Protein AF-A6KP17-F1 (afdb_monomer_lite)

pLDDT: mean 87.82, std 12.24, range [45.03, 98.56]

Organism: Rattus norvegicus (NCBI:txid10116)

Structure (mmCIF, N/CA/C/O backbone):
data_AF-A6KP17-F1
#
_entry.id   AF-A6KP17-F1
#
loop_
_atom_site.group_PDB
_atom_site.id
_atom_site.type_symbol
_atom_site.label_atom_id
_atom_site.label_alt_id
_atom_site.label_comp_id
_atom_site.label_asym_id
_atom_site.label_entity_id
_atom_site.label_seq_id
_atom_site.pdbx_PDB_ins_code
_atom_site.Cartn_x
_atom_site.Cartn_y
_atom_site.Cartn_z
_atom_site.occupancy
_atom_site.B_iso_or_equiv
_atom_site.auth_seq_id
_atom_site.auth_comp_id
_atom_site.auth_asym_id
_atom_site.auth_atom_id
_atom_site.pdbx_PDB_model_num
ATOM 1 N N . MET A 1 1 ? 89.387 67.742 -100.209 1.00 50.81 1 MET A N 1
ATOM 2 C CA . MET A 1 1 ? 90.438 67.667 -99.181 1.00 50.81 1 MET A CA 1
ATOM 3 C C . MET A 1 1 ? 89.958 68.482 -97.995 1.00 50.81 1 MET A C 1
ATOM 5 O O . MET A 1 1 ? 90.237 69.662 -97.954 1.00 50.81 1 MET A O 1
ATOM 9 N N . GLU A 1 2 ? 89.184 67.858 -97.109 1.00 45.03 2 GLU A N 1
ATOM 10 C CA . GLU A 1 2 ? 89.100 68.161 -95.675 1.00 45.03 2 GLU A CA 1
ATOM 11 C C . GLU A 1 2 ? 88.799 66.812 -95.013 1.00 45.03 2 GLU A C 1
ATOM 13 O O . GLU A 1 2 ? 87.889 66.093 -95.428 1.00 45.03 2 GLU A O 1
ATOM 18 N N . CYS A 1 3 ? 89.681 66.399 -94.108 1.00 49.09 3 CYS A N 1
ATOM 19 C CA . CYS A 1 3 ? 89.634 65.111 -93.435 1.00 49.09 3 CYS A CA 1
ATOM 20 C C . CYS A 1 3 ? 88.614 65.185 -92.298 1.00 49.09 3 CYS A C 1
ATOM 22 O O . CYS A 1 3 ? 88.808 65.941 -91.351 1.00 49.09 3 CYS A O 1
ATOM 24 N N . GLN A 1 4 ? 87.555 64.384 -92.372 1.00 54.06 4 GLN A N 1
ATOM 25 C CA . GLN A 1 4 ? 86.643 64.175 -91.254 1.00 54.06 4 GLN A CA 1
ATOM 26 C C . GLN A 1 4 ? 87.219 63.075 -90.352 1.00 54.06 4 GLN A C 1
ATOM 28 O O . GLN A 1 4 ? 87.152 61.893 -90.679 1.00 54.06 4 GLN A O 1
ATOM 33 N N . THR A 1 5 ? 87.824 63.466 -89.232 1.00 57.66 5 THR A N 1
ATOM 34 C CA . THR A 1 5 ? 88.143 62.560 -88.120 1.00 57.66 5 THR A CA 1
ATOM 35 C C . THR A 1 5 ? 86.955 62.526 -87.169 1.00 57.66 5 THR A C 1
ATOM 37 O O . THR A 1 5 ? 86.696 63.510 -86.478 1.00 57.66 5 THR A O 1
ATOM 40 N N . ASP A 1 6 ? 86.223 61.414 -87.168 1.00 63.28 6 ASP A N 1
ATOM 41 C CA . ASP A 1 6 ? 85.121 61.168 -86.237 1.00 63.28 6 ASP A CA 1
ATOM 42 C C . ASP A 1 6 ? 85.669 60.884 -84.825 1.00 63.28 6 ASP A C 1
ATOM 44 O O . ASP A 1 6 ? 86.734 60.276 -84.670 1.00 63.28 6 ASP A O 1
ATOM 48 N N . ALA A 1 7 ? 84.978 61.366 -83.793 1.00 65.25 7 ALA A N 1
ATOM 49 C CA . ALA A 1 7 ? 85.421 61.234 -82.408 1.00 65.25 7 ALA A CA 1
ATOM 50 C C . ALA A 1 7 ? 85.307 59.768 -81.955 1.00 65.25 7 ALA A C 1
ATOM 52 O O . ALA A 1 7 ? 84.230 59.179 -82.013 1.00 65.25 7 ALA A O 1
ATOM 53 N N . PHE A 1 8 ? 86.408 59.174 -81.483 1.00 62.00 8 PHE A N 1
ATOM 54 C CA . PHE A 1 8 ? 86.399 57.819 -80.922 1.00 62.00 8 PHE A CA 1
ATOM 55 C C . PHE A 1 8 ? 85.561 57.789 -79.634 1.00 62.00 8 PHE A C 1
ATOM 57 O O . PHE A 1 8 ? 86.037 58.156 -78.562 1.00 62.00 8 PHE A O 1
ATOM 64 N N . LEU A 1 9 ? 84.303 57.362 -79.743 1.00 72.44 9 LEU A N 1
ATOM 65 C CA . LEU A 1 9 ? 83.467 56.992 -78.604 1.00 72.44 9 LEU A CA 1
ATOM 66 C C . LEU A 1 9 ? 83.783 55.544 -78.215 1.00 72.44 9 LEU A C 1
ATOM 68 O O . LEU A 1 9 ? 83.743 54.651 -79.066 1.00 72.44 9 LEU A O 1
ATOM 72 N N . ASP A 1 10 ? 84.087 55.308 -76.937 1.00 70.12 10 ASP A N 1
ATOM 73 C CA . ASP A 1 10 ? 84.326 53.958 -76.425 1.00 70.12 10 ASP A CA 1
ATOM 74 C C . ASP A 1 10 ? 83.101 53.069 -76.659 1.00 70.12 10 ASP A C 1
ATOM 76 O O . ASP A 1 10 ? 81.959 53.417 -76.338 1.00 70.12 10 ASP A O 1
ATOM 80 N N . ARG A 1 11 ? 83.350 51.894 -77.243 1.00 70.38 11 ARG A N 1
ATOM 81 C CA . ARG A 1 11 ? 82.308 50.915 -77.546 1.00 70.38 11 ARG A CA 1
ATOM 82 C C . ARG A 1 11 ? 81.663 50.452 -76.231 1.00 70.38 11 ARG A C 1
ATOM 84 O O . ARG A 1 11 ? 82.396 50.051 -75.325 1.00 70.38 11 ARG A O 1
ATOM 91 N N . PRO A 1 12 ? 80.321 50.428 -76.122 1.00 74.56 12 PRO A N 1
ATOM 92 C CA . PRO A 1 12 ? 79.666 49.878 -74.942 1.00 74.56 12 PRO A CA 1
ATOM 93 C C . PRO A 1 12 ? 80.107 48.420 -74.721 1.00 74.56 12 PRO A C 1
ATOM 95 O O . PRO A 1 12 ? 80.380 47.709 -75.699 1.00 74.56 12 PRO A O 1
ATOM 98 N N . PRO A 1 13 ? 80.192 47.959 -73.458 1.00 78.12 13 PRO A N 1
ATOM 99 C CA . PRO A 1 13 ? 80.617 46.601 -73.149 1.00 78.12 13 PRO A CA 1
ATOM 100 C C . PRO A 1 13 ? 79.747 45.599 -73.907 1.00 78.12 13 PRO A C 1
ATOM 102 O O . PRO A 1 13 ? 78.528 45.750 -74.009 1.00 78.12 13 PRO A O 1
ATOM 105 N N . THR A 1 14 ? 80.394 44.592 -74.491 1.00 76.12 14 THR A N 1
ATOM 106 C CA . THR A 1 14 ? 79.701 43.583 -75.295 1.00 76.12 14 THR A CA 1
ATOM 107 C C . THR A 1 14 ? 78.720 42.826 -74.397 1.00 76.12 14 THR A C 1
ATOM 109 O O . THR A 1 14 ? 79.112 42.420 -73.301 1.00 76.12 14 THR A O 1
ATOM 112 N N . PRO A 1 15 ? 77.450 42.651 -74.811 1.00 77.25 15 PRO A N 1
ATOM 113 C CA . PRO A 1 15 ? 76.462 41.970 -73.986 1.00 77.25 15 PRO A CA 1
ATOM 114 C C . PRO A 1 15 ? 76.916 40.538 -73.691 1.00 77.25 15 PRO A C 1
ATOM 116 O O . PRO A 1 15 ? 77.443 39.850 -74.568 1.00 77.25 15 PRO A O 1
ATOM 119 N N . LEU A 1 16 ? 76.717 40.102 -72.445 1.00 77.25 16 LEU A N 1
ATOM 120 C CA . LEU A 1 16 ? 77.052 38.751 -72.000 1.00 77.25 16 LEU A CA 1
ATOM 121 C C . LEU A 1 16 ? 76.270 37.726 -72.832 1.00 77.25 16 LEU A C 1
ATOM 123 O O . LEU A 1 16 ? 75.047 37.806 -72.944 1.00 77.25 16 LEU A O 1
ATOM 127 N N . PHE A 1 17 ? 76.977 36.760 -73.420 1.00 80.50 17 PHE A N 1
ATOM 128 C CA . PHE A 1 17 ? 76.351 35.679 -74.176 1.00 80.50 17 PHE A CA 1
ATOM 129 C C . PHE A 1 17 ? 75.619 34.724 -73.225 1.00 80.50 17 PHE A C 1
ATOM 131 O O . PHE A 1 17 ? 76.245 34.088 -72.378 1.00 80.50 17 PHE A O 1
ATOM 138 N N . ILE A 1 18 ? 74.299 34.612 -73.387 1.00 78.12 18 ILE A N 1
ATOM 139 C CA . ILE A 1 18 ? 73.451 33.666 -72.654 1.00 78.12 18 ILE A CA 1
ATOM 140 C C . ILE A 1 18 ? 73.053 32.542 -73.625 1.00 78.12 18 ILE A C 1
ATOM 142 O O . ILE A 1 18 ? 72.371 32.824 -74.614 1.00 78.12 18 ILE A O 1
ATOM 146 N N . PRO A 1 19 ? 73.462 31.281 -73.386 1.00 81.75 19 PRO A N 1
ATOM 147 C CA . PRO A 1 19 ? 73.082 30.155 -74.233 1.00 81.75 19 PRO A CA 1
ATOM 148 C C . PRO A 1 19 ? 71.560 29.975 -74.304 1.00 81.75 19 PRO A C 1
ATOM 150 O O . PRO A 1 19 ? 70.868 30.057 -73.288 1.00 81.75 19 PRO A O 1
ATOM 153 N N . ALA A 1 20 ? 71.036 29.673 -75.494 1.00 75.69 20 ALA A N 1
ATOM 154 C CA . ALA A 1 20 ? 69.627 29.332 -75.654 1.00 75.69 20 ALA A CA 1
ATOM 155 C C . ALA A 1 20 ? 69.324 27.991 -74.967 1.00 75.69 20 ALA A C 1
ATOM 157 O O . ALA A 1 20 ? 70.010 26.990 -75.197 1.00 75.69 20 ALA A O 1
ATOM 158 N N . LYS A 1 21 ? 68.281 27.967 -74.131 1.00 77.25 21 LYS A N 1
ATOM 159 C CA . LYS A 1 21 ? 67.818 26.747 -73.464 1.00 77.25 21 LYS A CA 1
ATOM 160 C C . LYS A 1 21 ? 67.499 25.675 -74.513 1.00 77.25 21 LYS A C 1
ATOM 162 O O . LYS A 1 21 ? 66.688 25.902 -75.406 1.00 77.25 21 LYS A O 1
ATOM 167 N N . THR A 1 22 ? 68.133 24.511 -74.399 1.00 72.62 22 THR A N 1
ATOM 168 C CA . THR A 1 22 ? 67.908 23.354 -75.278 1.00 72.62 22 THR A CA 1
ATOM 169 C C . THR A 1 22 ? 67.213 22.242 -74.489 1.00 72.62 22 THR A C 1
ATOM 171 O O . THR A 1 22 ? 67.772 21.695 -73.545 1.00 72.62 22 THR A O 1
ATOM 174 N N . GLY A 1 23 ? 65.961 21.951 -74.855 1.00 82.44 23 GLY A N 1
ATOM 175 C CA . GLY A 1 23 ? 65.065 20.989 -74.199 1.00 82.44 23 GLY A CA 1
ATOM 176 C C . GLY A 1 23 ? 63.597 21.393 -74.392 1.00 82.44 23 GLY A C 1
ATOM 177 O O . GLY A 1 23 ? 63.315 22.573 -74.592 1.00 82.44 23 GLY A O 1
ATOM 178 N N . LYS A 1 24 ? 62.660 20.436 -74.377 1.00 80.25 24 LYS A N 1
ATOM 179 C CA . LYS A 1 24 ? 61.216 20.733 -74.356 1.00 80.25 24 LYS A CA 1
ATOM 180 C C . LYS A 1 24 ? 60.730 20.713 -72.913 1.00 80.25 24 LYS A C 1
ATOM 182 O O . LYS A 1 24 ? 60.830 19.680 -72.260 1.00 80.25 24 LYS A O 1
ATOM 187 N N . ASP A 1 25 ? 60.194 21.833 -72.449 1.00 82.31 25 ASP A N 1
ATOM 188 C CA . ASP A 1 25 ? 59.530 21.894 -71.150 1.00 82.31 25 ASP A CA 1
ATOM 189 C C . ASP A 1 25 ? 58.160 21.219 -71.247 1.00 82.31 25 ASP A C 1
ATOM 191 O O . ASP A 1 25 ? 57.357 21.551 -72.119 1.00 82.31 25 ASP A O 1
ATOM 195 N N . VAL A 1 26 ? 57.902 20.259 -70.360 1.00 84.69 26 VAL A N 1
ATOM 196 C CA . VAL A 1 26 ? 56.606 19.588 -70.221 1.00 84.69 26 VAL A CA 1
ATOM 197 C C . VAL A 1 26 ? 56.190 19.708 -68.764 1.00 84.69 26 VAL A C 1
ATOM 199 O O . VAL A 1 26 ? 56.975 19.396 -67.870 1.00 84.69 26 VAL A O 1
ATOM 202 N N . ALA A 1 27 ? 54.963 20.161 -68.531 1.00 84.88 27 ALA A N 1
ATOM 203 C CA . ALA A 1 27 ? 54.341 20.147 -67.218 1.00 84.88 27 ALA A CA 1
ATOM 204 C C . ALA A 1 27 ? 53.156 19.183 -67.245 1.00 84.88 27 ALA A C 1
ATOM 206 O O . ALA A 1 27 ? 52.369 19.175 -68.190 1.00 84.88 27 ALA A O 1
ATOM 207 N N . THR A 1 28 ? 53.039 18.381 -66.196 1.00 84.31 28 THR A N 1
ATOM 208 C CA . THR A 1 28 ? 51.873 17.545 -65.920 1.00 84.31 28 THR A CA 1
ATOM 209 C C . THR A 1 28 ? 51.285 18.013 -64.602 1.00 84.31 28 THR A C 1
ATOM 211 O O . THR A 1 28 ? 52.010 18.104 -63.610 1.00 84.31 28 THR A O 1
ATOM 214 N N . GLN A 1 29 ? 49.994 18.313 -64.590 1.00 89.31 29 GLN A N 1
ATOM 215 C CA . GLN A 1 29 ? 49.264 18.695 -63.390 1.00 89.31 29 GLN A CA 1
ATOM 216 C C . GLN A 1 29 ? 48.009 17.840 -63.302 1.00 89.31 29 GLN A C 1
ATOM 218 O O . GLN A 1 29 ? 47.370 17.600 -64.320 1.00 89.31 29 GLN A O 1
ATOM 223 N N . ILE A 1 30 ? 47.691 17.405 -62.088 1.00 90.12 30 ILE A N 1
ATOM 224 C CA . ILE A 1 30 ? 46.425 16.755 -61.775 1.00 90.12 30 ILE A CA 1
ATOM 225 C C . ILE A 1 30 ? 45.478 17.844 -61.282 1.00 90.12 30 ILE A C 1
ATOM 227 O O . ILE A 1 30 ? 45.824 18.596 -60.364 1.00 90.12 30 ILE A O 1
ATOM 231 N N . LEU A 1 31 ? 44.323 17.963 -61.924 1.00 90.44 31 LEU A N 1
ATOM 232 C CA . LEU A 1 31 ? 43.291 18.926 -61.559 1.00 90.44 31 LEU A CA 1
ATOM 233 C C . LEU A 1 31 ? 42.364 18.352 -60.483 1.00 90.44 31 LEU A C 1
ATOM 235 O O . LEU A 1 31 ? 42.284 17.143 -60.257 1.00 90.44 31 LEU A O 1
ATOM 239 N N . GLU A 1 32 ? 41.664 19.244 -59.790 1.00 88.25 32 GLU A N 1
ATOM 240 C CA . GLU A 1 32 ? 40.706 18.862 -58.758 1.00 88.25 32 GLU A CA 1
ATOM 241 C C . GLU A 1 32 ? 39.623 17.939 -59.344 1.00 88.25 32 GLU A C 1
ATOM 243 O O . GLU A 1 32 ? 38.994 18.260 -60.352 1.00 88.25 32 GLU A O 1
ATOM 248 N N . GLY A 1 33 ? 39.439 16.767 -58.729 1.00 86.12 33 GLY A N 1
ATOM 249 C CA . GLY A 1 33 ? 38.476 15.752 -59.166 1.00 86.12 33 GLY A CA 1
ATOM 250 C C . GLY A 1 33 ? 39.005 14.702 -60.154 1.00 86.12 33 GLY A C 1
ATOM 251 O O . GLY A 1 33 ? 38.335 13.691 -60.337 1.00 86.12 33 GLY A O 1
ATOM 252 N N . GLU A 1 34 ? 40.203 14.852 -60.736 1.00 87.25 34 GLU A N 1
ATOM 253 C CA . GLU A 1 34 ? 40.736 13.877 -61.713 1.00 87.25 34 GLU A CA 1
ATOM 254 C C . GLU A 1 34 ? 41.096 12.509 -61.107 1.00 87.25 34 GLU A C 1
ATOM 256 O O . GLU A 1 34 ? 41.174 11.519 -61.832 1.00 87.25 34 GLU A O 1
ATOM 261 N N . LEU A 1 35 ? 41.303 12.438 -59.789 1.00 89.12 35 LEU A N 1
ATOM 262 C CA . LEU A 1 35 ? 41.618 11.200 -59.059 1.00 89.12 35 LEU A CA 1
ATOM 263 C C . LEU A 1 35 ? 40.499 10.742 -58.113 1.00 89.12 35 LEU A C 1
ATOM 265 O O . LEU A 1 35 ? 40.724 9.858 -57.290 1.00 89.12 35 LEU A O 1
ATOM 269 N N . PHE A 1 36 ? 39.319 11.361 -58.171 1.00 91.94 36 PHE A N 1
ATOM 270 C CA . PHE A 1 36 ? 38.236 11.025 -57.252 1.00 91.94 36 PHE A CA 1
ATOM 271 C C . PHE A 1 36 ? 37.583 9.688 -57.630 1.00 91.94 36 PHE A C 1
ATOM 273 O O . PHE A 1 36 ? 37.052 9.541 -58.731 1.00 91.94 36 PHE A O 1
ATOM 280 N N . ASP A 1 37 ? 37.579 8.742 -56.690 1.00 93.38 37 ASP A N 1
ATOM 281 C CA . ASP A 1 37 ? 36.850 7.478 -56.793 1.00 93.38 37 ASP A CA 1
ATOM 282 C C . ASP A 1 37 ? 35.673 7.479 -55.811 1.00 93.38 37 ASP A C 1
ATOM 284 O O . ASP A 1 37 ? 35.840 7.349 -54.596 1.00 93.38 37 ASP A O 1
ATOM 288 N N . PHE A 1 38 ? 34.46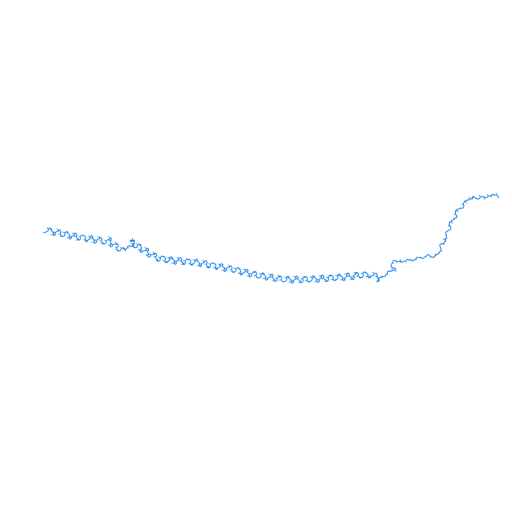2 7.616 -56.349 1.00 93.56 38 PHE A N 1
ATOM 289 C CA . PHE A 1 38 ? 33.245 7.669 -55.546 1.00 93.56 38 PHE A CA 1
ATOM 290 C C . PHE A 1 38 ? 33.042 6.412 -54.692 1.00 93.56 38 PHE A C 1
ATOM 292 O O . PHE A 1 38 ? 32.652 6.523 -53.530 1.00 93.56 38 PHE A O 1
ATOM 299 N N . ASP A 1 39 ? 33.326 5.227 -55.238 1.00 94.62 39 ASP A N 1
ATOM 300 C CA . ASP A 1 39 ? 33.058 3.955 -54.561 1.00 94.62 39 ASP A CA 1
ATOM 301 C C . ASP A 1 39 ? 33.997 3.732 -53.372 1.00 94.62 39 ASP A C 1
ATOM 303 O O . ASP A 1 39 ? 33.671 2.979 -52.448 1.00 94.62 39 ASP A O 1
ATOM 307 N N . LEU A 1 40 ? 35.168 4.372 -53.375 1.00 94.06 40 LEU A N 1
ATOM 308 C CA . LEU A 1 40 ? 36.071 4.387 -52.232 1.00 94.06 40 LEU A CA 1
ATOM 309 C C . LEU A 1 40 ? 35.622 5.421 -51.197 1.00 94.06 40 LEU A C 1
ATOM 311 O O . LEU A 1 40 ? 35.486 5.082 -50.021 1.00 94.06 40 LEU A O 1
ATOM 315 N N . GLU A 1 41 ? 35.340 6.647 -51.636 1.00 92.94 41 GLU A N 1
ATOM 316 C CA . GLU A 1 41 ? 35.127 7.769 -50.717 1.00 92.94 41 GLU A CA 1
ATOM 317 C C . GLU A 1 41 ? 33.742 7.797 -50.068 1.00 92.94 41 GLU A C 1
ATOM 319 O O . GLU A 1 41 ? 33.570 8.369 -48.991 1.00 92.94 41 GLU A O 1
ATOM 324 N N . VAL A 1 42 ? 32.746 7.127 -50.654 1.00 96.25 42 VAL A N 1
ATOM 325 C CA . VAL A 1 42 ? 31.410 7.012 -50.052 1.00 96.25 42 VAL A CA 1
ATOM 326 C C . VAL A 1 42 ? 31.359 5.989 -48.908 1.00 96.25 42 VAL A C 1
ATOM 328 O O . VAL A 1 42 ? 30.491 6.083 -48.036 1.00 96.25 42 VAL A O 1
ATOM 331 N N . LYS A 1 43 ? 32.283 5.018 -48.867 1.00 95.81 43 LYS A N 1
ATOM 332 C CA . LYS A 1 43 ? 32.255 3.912 -47.890 1.00 95.81 43 LYS A CA 1
ATOM 333 C C . LYS A 1 43 ? 32.287 4.387 -46.434 1.00 95.81 43 LYS A C 1
ATOM 335 O O . LYS A 1 43 ? 31.383 3.991 -45.700 1.00 95.81 43 LYS A O 1
ATOM 340 N N . PRO A 1 44 ? 33.207 5.276 -46.004 1.00 96.75 44 PRO A N 1
ATOM 341 C CA . PRO A 1 44 ? 33.237 5.739 -44.616 1.00 96.75 44 PRO A CA 1
ATOM 342 C C . PRO A 1 44 ? 31.966 6.503 -44.229 1.00 96.75 44 PRO A C 1
ATOM 344 O O . PRO A 1 44 ? 31.490 6.401 -43.100 1.00 96.75 44 PRO A O 1
ATOM 347 N N . MET A 1 45 ? 31.378 7.251 -45.173 1.00 96.00 45 MET A N 1
ATOM 348 C CA . MET A 1 45 ? 30.111 7.944 -44.934 1.00 96.00 45 MET A CA 1
ATOM 349 C C . MET A 1 45 ? 28.962 6.958 -44.725 1.00 96.00 45 MET A C 1
ATOM 351 O O . MET A 1 45 ? 28.188 7.116 -43.782 1.00 96.00 45 MET A O 1
ATOM 355 N N . LEU A 1 46 ? 28.854 5.937 -45.579 1.00 96.81 46 LEU A N 1
ATOM 356 C CA . LEU A 1 46 ? 27.812 4.917 -45.462 1.00 96.81 46 LEU A CA 1
ATOM 357 C C . LEU A 1 46 ? 27.973 4.076 -44.199 1.00 96.81 46 LEU A C 1
ATOM 359 O O . LEU A 1 46 ? 26.978 3.818 -43.531 1.00 96.81 46 LEU A O 1
ATOM 363 N N . GLU A 1 47 ? 29.195 3.696 -43.833 1.00 96.56 47 GLU A N 1
ATOM 364 C CA . GLU A 1 47 ? 29.465 2.958 -42.596 1.00 96.56 47 GLU A CA 1
ATOM 365 C C . GLU A 1 47 ? 28.998 3.736 -41.365 1.00 96.56 47 GLU A C 1
ATOM 367 O O . GLU A 1 47 ? 28.308 3.184 -40.509 1.00 96.56 47 GLU A O 1
ATOM 372 N N . VAL A 1 48 ? 29.296 5.038 -41.301 1.00 97.88 48 VAL A N 1
ATOM 373 C CA . VAL A 1 48 ? 28.848 5.887 -40.191 1.00 97.88 48 VAL A CA 1
ATOM 374 C C . VAL A 1 48 ? 27.330 6.065 -40.203 1.00 97.88 48 VAL A C 1
ATOM 376 O O . VAL A 1 48 ? 26.706 5.994 -39.146 1.00 97.88 48 VAL A O 1
ATOM 379 N N . LEU A 1 49 ? 26.719 6.289 -41.369 1.00 97.88 49 LEU A N 1
ATOM 380 C CA . LEU A 1 49 ? 25.268 6.470 -41.477 1.00 97.88 49 LEU A CA 1
ATOM 381 C C . LEU A 1 49 ? 24.510 5.199 -41.084 1.00 97.88 49 LEU A C 1
ATOM 383 O O . LEU A 1 49 ? 23.588 5.258 -40.272 1.00 97.88 49 LEU A O 1
ATOM 387 N N . VAL A 1 50 ? 24.910 4.046 -41.615 1.00 98.06 50 VAL A N 1
ATOM 388 C CA . VAL A 1 50 ? 24.280 2.758 -41.302 1.00 98.06 50 VAL A CA 1
ATOM 389 C C . VAL A 1 50 ? 24.542 2.372 -39.847 1.00 98.06 50 VAL A C 1
ATOM 391 O O . VAL A 1 50 ? 23.616 1.979 -39.145 1.00 98.06 50 VAL A O 1
ATOM 394 N N . GLY A 1 51 ? 25.771 2.555 -39.357 1.00 98.25 51 GLY A N 1
ATOM 395 C CA . GLY A 1 51 ? 26.121 2.275 -37.966 1.00 98.25 51 GLY A CA 1
ATOM 396 C C . GLY A 1 51 ? 25.271 3.082 -36.987 1.00 98.25 51 GLY A C 1
ATOM 397 O O . GLY A 1 51 ? 24.608 2.502 -36.131 1.00 98.25 51 GLY A O 1
ATOM 398 N N . LYS A 1 52 ? 25.209 4.408 -37.165 1.00 97.81 52 LYS A N 1
ATOM 399 C CA . LYS A 1 52 ? 24.425 5.284 -36.283 1.00 97.81 52 LYS A CA 1
ATOM 400 C C . LYS A 1 52 ? 22.927 5.030 -36.365 1.00 97.81 52 LYS A C 1
ATOM 402 O O . LYS A 1 52 ? 22.257 5.098 -35.344 1.00 97.81 52 LYS A O 1
ATOM 407 N N . THR A 1 53 ? 22.395 4.756 -37.555 1.00 98.06 53 THR A N 1
ATOM 408 C CA . THR A 1 53 ? 20.955 4.490 -37.707 1.00 98.06 53 THR A CA 1
ATOM 409 C C . THR A 1 53 ? 20.545 3.192 -37.023 1.00 98.06 53 THR A C 1
ATOM 411 O O . THR A 1 53 ? 19.519 3.171 -36.351 1.00 98.06 53 THR A O 1
ATOM 414 N N . ILE A 1 54 ? 21.354 2.134 -37.128 1.00 98.12 54 ILE A N 1
ATOM 415 C CA . ILE A 1 54 ? 21.093 0.868 -36.431 1.00 98.12 54 ILE A CA 1
ATOM 416 C C . ILE A 1 54 ? 21.262 1.033 -34.919 1.00 98.12 54 ILE A C 1
ATOM 418 O O . ILE A 1 54 ? 20.415 0.563 -34.166 1.00 98.12 54 ILE A O 1
ATOM 422 N N . GLU A 1 55 ? 22.329 1.701 -34.473 1.00 98.00 55 GLU A N 1
ATOM 423 C CA . GLU A 1 55 ? 22.579 1.945 -33.049 1.00 98.00 55 GLU A CA 1
ATOM 424 C C . GLU A 1 55 ? 21.438 2.744 -32.412 1.00 98.00 55 GLU A C 1
ATOM 426 O O . GLU A 1 55 ? 20.898 2.333 -31.387 1.00 98.00 55 GLU A O 1
ATOM 431 N N . GLN A 1 56 ? 21.019 3.838 -33.053 1.00 98.31 56 GLN A N 1
ATOM 432 C CA . GLN A 1 56 ? 19.906 4.652 -32.579 1.00 98.31 56 GLN A CA 1
ATOM 433 C C . GLN A 1 56 ? 18.598 3.851 -32.546 1.00 98.31 56 GLN A C 1
ATOM 435 O O . GLN A 1 56 ? 17.921 3.853 -31.522 1.00 98.31 56 GLN A O 1
ATOM 440 N N . ALA A 1 57 ? 18.269 3.119 -33.616 1.00 98.25 57 ALA A N 1
ATOM 441 C CA . ALA A 1 57 ? 17.052 2.310 -33.661 1.00 98.25 57 ALA A CA 1
ATOM 442 C C . ALA A 1 57 ? 17.034 1.222 -32.575 1.00 98.25 57 ALA A C 1
ATOM 444 O O . ALA A 1 57 ? 15.993 0.962 -31.977 1.00 98.25 57 ALA A O 1
ATOM 445 N N . LEU A 1 58 ? 18.179 0.590 -32.298 1.00 98.25 58 LEU A N 1
ATOM 446 C CA . LEU A 1 58 ? 18.281 -0.417 -31.245 1.00 98.25 58 LEU A CA 1
ATOM 447 C C . LEU A 1 58 ? 18.053 0.197 -29.859 1.00 98.25 58 LEU A C 1
ATOM 449 O O . LEU A 1 58 ? 17.309 -0.373 -29.064 1.00 98.25 58 LEU A O 1
ATOM 453 N N . LEU A 1 59 ? 18.671 1.347 -29.579 1.00 98.31 59 LEU A N 1
ATOM 454 C CA . LEU A 1 59 ? 18.507 2.043 -28.302 1.00 98.31 59 LEU A CA 1
ATOM 455 C C . LEU A 1 59 ? 17.057 2.482 -28.076 1.00 98.31 59 LEU A C 1
ATOM 457 O O . LEU A 1 59 ? 16.528 2.259 -26.991 1.00 98.31 59 LEU A O 1
ATOM 461 N N . GLU A 1 60 ? 16.407 3.036 -29.101 1.00 98.31 60 GLU A N 1
ATOM 462 C CA . GLU A 1 60 ? 15.006 3.466 -29.023 1.00 98.31 60 GLU A CA 1
ATOM 463 C C . GLU A 1 60 ? 14.072 2.286 -28.719 1.00 98.31 60 GLU A C 1
ATOM 465 O O . GLU A 1 60 ? 13.264 2.362 -27.796 1.00 98.31 60 GLU A O 1
ATOM 470 N N . VAL A 1 61 ? 14.226 1.157 -29.421 1.00 98.56 61 VAL A N 1
ATOM 471 C CA . VAL A 1 61 ? 13.396 -0.038 -29.181 1.00 98.56 61 VAL A CA 1
ATOM 472 C C . VAL A 1 61 ? 13.618 -0.607 -27.777 1.00 98.56 61 VAL A C 1
ATOM 474 O O . VAL A 1 61 ? 12.657 -0.995 -27.113 1.00 98.56 61 VAL A O 1
ATOM 477 N N . MET A 1 62 ? 14.868 -0.643 -27.305 1.00 98.00 62 MET A N 1
ATOM 478 C CA . MET A 1 62 ? 15.177 -1.106 -25.951 1.00 98.00 62 MET A CA 1
ATOM 479 C C . MET A 1 62 ? 14.551 -0.205 -24.879 1.00 98.00 62 MET A C 1
ATOM 481 O O . MET A 1 62 ? 13.982 -0.714 -23.914 1.00 98.00 62 MET A O 1
ATOM 485 N N . GLU A 1 63 ? 14.625 1.117 -25.052 1.00 98.19 63 GLU A N 1
ATOM 486 C CA . GLU A 1 63 ? 14.011 2.079 -24.132 1.00 98.19 63 GLU A CA 1
ATOM 487 C C . GLU A 1 63 ? 12.480 1.945 -24.119 1.00 98.19 63 GLU A C 1
ATOM 489 O O . GLU A 1 63 ? 11.863 1.924 -23.051 1.00 98.19 63 GLU A O 1
ATOM 494 N N . GLU A 1 64 ? 11.851 1.804 -25.289 1.00 98.19 64 GLU A N 1
ATOM 495 C CA . GLU A 1 64 ? 10.403 1.608 -25.396 1.00 98.19 64 GLU A CA 1
ATOM 496 C C . GLU A 1 64 ? 9.937 0.331 -24.684 1.00 98.19 64 GLU A C 1
ATOM 498 O O . GLU A 1 64 ? 8.932 0.356 -23.962 1.00 98.19 64 GLU A O 1
ATOM 503 N N . GLU A 1 65 ? 10.670 -0.774 -24.841 1.00 98.19 65 GLU A N 1
ATOM 504 C CA . GLU A 1 65 ? 10.362 -2.041 -24.176 1.00 98.19 65 GLU A CA 1
ATOM 505 C C . GLU A 1 65 ? 10.541 -1.941 -22.653 1.00 98.19 65 GLU A C 1
ATOM 507 O O . GLU A 1 65 ? 9.675 -2.383 -21.890 1.00 98.19 65 GLU A O 1
ATOM 512 N N . GLU A 1 66 ? 11.621 -1.308 -22.187 1.00 98.06 66 GLU A N 1
ATOM 513 C CA . GLU A 1 66 ? 11.848 -1.071 -20.760 1.00 98.06 66 GLU A CA 1
ATOM 514 C C . GLU A 1 66 ? 10.720 -0.224 -20.153 1.00 98.06 66 GLU A C 1
ATOM 516 O O . GLU A 1 66 ? 10.131 -0.600 -19.132 1.00 98.06 66 GLU A O 1
ATOM 521 N N . LEU A 1 67 ? 10.350 0.881 -20.807 1.00 98.25 67 LEU A N 1
ATOM 522 C CA . LEU A 1 67 ? 9.253 1.744 -20.370 1.00 98.25 67 LEU A CA 1
ATOM 523 C C . LEU A 1 67 ? 7.913 1.000 -20.347 1.00 98.25 67 LEU A C 1
ATOM 525 O O . LEU A 1 67 ? 7.121 1.197 -19.419 1.00 98.25 67 LEU A O 1
ATOM 529 N N . ALA A 1 68 ? 7.642 0.142 -21.332 1.00 98.19 68 ALA A N 1
ATOM 530 C CA . ALA A 1 68 ? 6.438 -0.684 -21.359 1.00 98.19 68 ALA A CA 1
ATOM 531 C C . ALA A 1 68 ? 6.400 -1.668 -20.177 1.00 98.19 68 ALA A C 1
ATOM 533 O O . ALA A 1 68 ? 5.381 -1.760 -19.486 1.00 98.19 68 ALA A O 1
ATOM 534 N N . ASN A 1 69 ? 7.520 -2.333 -19.885 1.00 98.19 69 ASN A N 1
ATOM 535 C CA . ASN A 1 69 ? 7.647 -3.269 -18.767 1.00 98.19 69 ASN A CA 1
ATOM 536 C C . ASN A 1 69 ? 7.497 -2.579 -17.403 1.00 98.19 69 ASN A C 1
ATOM 538 O O . ASN A 1 69 ? 6.801 -3.089 -16.516 1.00 98.19 69 ASN A O 1
ATOM 542 N N . LEU A 1 70 ? 8.096 -1.395 -17.233 1.00 98.25 70 LEU A N 1
ATOM 543 C CA . LEU A 1 70 ? 7.949 -0.594 -16.017 1.00 98.25 70 LEU A CA 1
ATOM 544 C C . LEU A 1 70 ? 6.497 -0.158 -15.808 1.00 98.25 70 LEU A C 1
ATOM 546 O O . LEU A 1 70 ? 5.973 -0.304 -14.704 1.00 98.25 70 LEU A O 1
ATOM 550 N N . ARG A 1 71 ? 5.822 0.317 -16.861 1.00 98.12 71 ARG A N 1
ATOM 551 C CA . ARG A 1 71 ? 4.402 0.699 -16.796 1.00 98.12 71 ARG A CA 1
ATOM 552 C C . ARG A 1 71 ? 3.517 -0.490 -16.438 1.00 98.12 71 ARG A C 1
ATOM 554 O O . ARG A 1 71 ? 2.695 -0.374 -15.536 1.00 98.12 71 ARG A O 1
ATOM 561 N N . ALA A 1 72 ? 3.709 -1.638 -17.087 1.00 98.12 72 ALA A N 1
ATOM 562 C CA . ALA A 1 72 ? 2.962 -2.856 -16.775 1.00 98.12 72 ALA A CA 1
ATOM 563 C C . ALA A 1 72 ? 3.140 -3.274 -15.305 1.00 98.12 72 ALA A C 1
ATOM 565 O O . ALA A 1 72 ? 2.163 -3.584 -14.624 1.00 98.12 72 ALA A O 1
ATOM 566 N N . SER A 1 73 ? 4.374 -3.205 -14.797 1.00 97.62 73 SER A N 1
ATOM 567 C CA . SER A 1 73 ? 4.682 -3.511 -13.396 1.00 97.62 73 SER A CA 1
ATOM 568 C C . SER A 1 73 ? 4.025 -2.521 -12.428 1.00 97.62 73 SER A C 1
ATOM 570 O O . SER A 1 73 ? 3.482 -2.934 -11.404 1.00 97.62 73 SER A O 1
ATOM 572 N N . GLN A 1 74 ? 4.034 -1.223 -12.754 1.00 97.88 74 GLN A N 1
ATOM 573 C CA . GLN A 1 74 ? 3.359 -0.190 -11.962 1.00 97.88 74 GLN A CA 1
ATOM 574 C C . GLN A 1 74 ? 1.849 -0.424 -11.906 1.00 97.88 74 GLN A C 1
ATOM 576 O O . GLN A 1 74 ? 1.290 -0.427 -10.813 1.00 97.88 74 GLN A O 1
ATOM 581 N N . TYR A 1 75 ? 1.202 -0.690 -13.044 1.00 97.81 75 TYR A N 1
ATOM 582 C CA . TYR A 1 75 ? -0.237 -0.959 -13.082 1.00 97.81 75 TYR A CA 1
ATOM 583 C C . TYR A 1 75 ? -0.620 -2.189 -12.258 1.00 97.81 75 TYR A C 1
ATOM 585 O O . TYR A 1 75 ? -1.559 -2.119 -11.467 1.00 97.81 75 TYR A O 1
ATOM 593 N N . ALA A 1 76 ? 0.131 -3.288 -12.381 1.00 98.00 76 ALA A N 1
ATOM 594 C CA . ALA A 1 76 ? -0.113 -4.493 -11.591 1.00 98.00 76 ALA A CA 1
ATOM 595 C C . ALA A 1 76 ? 0.029 -4.227 -10.081 1.00 98.00 76 ALA A C 1
ATOM 597 O O . ALA A 1 76 ? -0.787 -4.685 -9.280 1.00 98.00 76 ALA A O 1
ATOM 598 N N . TYR A 1 77 ? 1.043 -3.453 -9.683 1.00 97.88 77 TYR A N 1
ATOM 599 C CA . TYR A 1 77 ? 1.237 -3.069 -8.287 1.00 97.88 77 TYR A CA 1
ATOM 600 C C . TYR A 1 77 ? 0.117 -2.156 -7.770 1.00 97.88 77 TYR A C 1
ATOM 602 O O . TYR A 1 77 ? -0.379 -2.354 -6.662 1.00 97.88 77 TYR A O 1
ATOM 610 N N . GLU A 1 78 ? -0.302 -1.166 -8.559 1.00 98.00 78 GLU A N 1
ATOM 611 C CA . GLU A 1 78 ? -1.403 -0.271 -8.198 1.00 98.00 78 GLU A CA 1
ATOM 612 C C . GLU A 1 78 ? -2.728 -1.020 -8.056 1.00 98.00 78 GLU A C 1
ATOM 614 O O . GLU A 1 78 ? -3.478 -0.748 -7.118 1.00 98.00 78 GLU A O 1
ATOM 619 N N . GLU A 1 79 ? -3.004 -1.986 -8.934 1.00 97.44 79 GLU A N 1
ATOM 620 C CA . GLU A 1 79 ? -4.194 -2.831 -8.850 1.00 97.44 79 GLU A CA 1
ATOM 621 C C . GLU A 1 79 ? -4.222 -3.616 -7.533 1.00 97.44 79 GLU A C 1
ATOM 623 O O . GLU A 1 79 ? -5.193 -3.514 -6.778 1.00 97.44 79 GLU A O 1
ATOM 628 N N . ILE A 1 80 ? -3.128 -4.314 -7.205 1.00 97.62 80 ILE A N 1
ATOM 629 C CA . ILE A 1 80 ? -2.995 -5.055 -5.942 1.00 97.62 80 ILE A CA 1
ATOM 630 C C . ILE A 1 80 ? -3.161 -4.111 -4.750 1.00 97.62 80 ILE A C 1
ATOM 632 O O . ILE A 1 80 ? -3.971 -4.369 -3.861 1.00 97.62 80 ILE A O 1
ATOM 636 N N . ARG A 1 81 ? -2.460 -2.973 -4.756 1.00 98.00 81 ARG A N 1
ATOM 637 C CA . ARG A 1 81 ? -2.512 -1.990 -3.670 1.00 98.00 81 ARG A CA 1
ATOM 638 C C . ARG A 1 81 ? -3.920 -1.436 -3.455 1.00 98.00 81 ARG A C 1
ATOM 640 O O . ARG A 1 81 ? -4.328 -1.239 -2.312 1.00 98.00 81 ARG A O 1
ATOM 647 N N . ASN A 1 82 ? -4.661 -1.166 -4.527 1.00 97.62 82 ASN A N 1
ATOM 648 C CA . ASN A 1 82 ? -6.028 -0.657 -4.439 1.00 97.62 82 ASN A CA 1
ATOM 649 C C . ASN A 1 82 ? -6.980 -1.707 -3.851 1.00 97.62 82 ASN A C 1
ATOM 651 O O . ASN A 1 82 ? -7.824 -1.365 -3.021 1.00 97.62 82 ASN A O 1
ATOM 655 N N . VAL A 1 83 ? -6.819 -2.977 -4.236 1.00 97.56 83 VAL A N 1
ATOM 656 C CA . VAL A 1 83 ? -7.588 -4.096 -3.673 1.00 97.56 83 VAL A CA 1
ATOM 657 C C . VAL A 1 83 ? -7.270 -4.285 -2.189 1.00 97.56 83 VAL A C 1
ATOM 659 O O . VAL A 1 83 ? -8.187 -4.369 -1.372 1.00 97.56 83 VAL A O 1
ATOM 662 N N . GLU A 1 84 ? -5.988 -4.289 -1.821 1.00 97.31 84 GLU A N 1
ATOM 663 C CA . GLU A 1 84 ? -5.551 -4.402 -0.426 1.00 97.31 84 GLU A CA 1
ATOM 664 C C . GLU A 1 84 ? -6.088 -3.250 0.429 1.00 97.31 84 GLU A C 1
ATOM 666 O O . GLU A 1 84 ? -6.620 -3.481 1.514 1.00 97.31 84 GLU A O 1
ATOM 671 N N . LEU A 1 85 ? -6.016 -2.012 -0.070 1.00 98.06 85 LEU A N 1
ATOM 672 C CA . LEU A 1 85 ? -6.530 -0.843 0.640 1.00 98.06 85 LEU A CA 1
ATOM 673 C C . LEU A 1 85 ? -8.046 -0.933 0.865 1.00 98.06 85 LEU A C 1
ATOM 675 O O . LEU A 1 85 ? -8.520 -0.625 1.960 1.00 98.06 85 LEU A O 1
ATOM 679 N N . ALA A 1 86 ? -8.801 -1.368 -0.146 1.00 97.38 86 ALA A N 1
ATOM 680 C CA . ALA A 1 86 ? -10.244 -1.556 -0.028 1.00 97.38 86 ALA A CA 1
ATOM 681 C C . ALA A 1 86 ? -10.597 -2.635 1.011 1.00 97.38 86 ALA A C 1
ATOM 683 O O . ALA A 1 86 ? -11.527 -2.454 1.802 1.00 97.38 86 ALA A O 1
ATOM 684 N N . GLU A 1 87 ? -9.837 -3.731 1.057 1.00 96.88 87 GLU A N 1
ATOM 685 C CA . GLU A 1 87 ? -10.043 -4.802 2.033 1.00 96.88 87 GLU A CA 1
ATOM 686 C C . GLU A 1 87 ? -9.697 -4.357 3.461 1.00 96.88 87 GLU A C 1
ATOM 688 O O . GLU A 1 87 ? -10.465 -4.614 4.390 1.00 96.88 87 GLU A O 1
ATOM 693 N N . VAL A 1 88 ? -8.596 -3.620 3.646 1.00 97.75 88 VAL A N 1
ATOM 694 C CA . VAL A 1 88 ? -8.231 -3.042 4.949 1.00 97.75 88 VAL A CA 1
ATOM 695 C C . VAL A 1 88 ? -9.340 -2.122 5.458 1.00 97.75 88 VAL A C 1
ATOM 697 O O . VAL A 1 88 ? -9.802 -2.298 6.584 1.00 97.75 88 VAL A O 1
ATOM 700 N N . GLN A 1 89 ? -9.844 -1.211 4.620 1.00 97.00 89 GLN A N 1
ATOM 701 C CA . GLN A 1 89 ? -10.948 -0.318 4.997 1.00 97.00 89 GLN A CA 1
ATOM 702 C C . GLN A 1 89 ? -12.215 -1.092 5.385 1.00 97.00 89 GLN A C 1
ATOM 704 O O . GLN A 1 89 ? -12.897 -0.741 6.353 1.00 97.00 89 GLN A O 1
ATOM 709 N N . ARG A 1 90 ? -12.530 -2.173 4.659 1.00 97.56 90 ARG A N 1
ATOM 710 C CA . ARG A 1 90 ? -13.667 -3.049 4.971 1.00 97.56 90 ARG A CA 1
ATOM 711 C C . ARG A 1 90 ? -13.520 -3.685 6.356 1.00 97.56 90 ARG A C 1
ATOM 713 O O . ARG A 1 90 ? -14.487 -3.709 7.121 1.00 97.56 90 ARG A O 1
ATOM 720 N N . LEU A 1 91 ? -12.330 -4.193 6.676 1.00 97.75 91 LEU A N 1
ATOM 721 C CA . LEU A 1 91 ? -12.032 -4.830 7.959 1.00 97.75 91 LEU A CA 1
ATOM 722 C C . LEU A 1 91 ? -12.020 -3.826 9.117 1.00 97.75 91 LEU A C 1
ATOM 724 O O . LEU A 1 91 ? -12.577 -4.121 10.174 1.00 97.75 91 LEU A O 1
ATOM 728 N N . GLU A 1 92 ? -11.454 -2.635 8.918 1.00 97.50 92 GLU A N 1
ATOM 729 C CA . GLU A 1 92 ? -11.451 -1.560 9.916 1.00 97.50 92 GLU A CA 1
ATOM 730 C C . GLU A 1 92 ? -12.872 -1.116 10.277 1.00 97.50 92 GLU A C 1
ATOM 732 O O . GLU A 1 92 ? -13.215 -1.009 11.455 1.00 97.50 92 GLU A O 1
ATOM 737 N N . GLU A 1 93 ? -13.737 -0.920 9.281 1.00 96.81 93 GLU A N 1
ATOM 738 C CA . GLU A 1 93 ? -15.130 -0.538 9.515 1.00 96.81 93 GLU A CA 1
ATOM 739 C C . GLU A 1 93 ? -15.914 -1.651 10.230 1.00 96.81 93 GLU A C 1
ATOM 741 O O . GLU A 1 93 ? -16.740 -1.378 11.108 1.00 96.81 93 GLU A O 1
ATOM 746 N N . GLN A 1 94 ? -15.640 -2.919 9.907 1.00 97.00 94 GLN A N 1
ATOM 747 C CA . GLN A 1 94 ? -16.221 -4.055 10.619 1.00 97.00 94 GLN A CA 1
ATOM 748 C C . GLN A 1 94 ? -15.748 -4.107 12.083 1.00 97.00 94 GLN A C 1
ATOM 750 O O . GLN A 1 94 ? -16.564 -4.299 12.991 1.00 97.00 94 GLN A O 1
ATOM 755 N N . GLU A 1 95 ? -14.453 -3.912 12.335 1.00 96.69 95 GLU A N 1
ATOM 756 C CA . GLU A 1 95 ? -13.881 -3.895 13.684 1.00 96.69 95 GLU A CA 1
ATOM 757 C C . GLU A 1 95 ? -14.441 -2.733 14.508 1.00 96.69 95 GLU A C 1
ATOM 759 O O . GLU A 1 95 ? -14.871 -2.944 15.645 1.00 96.69 95 GLU A O 1
ATOM 764 N N . ARG A 1 96 ? -14.570 -1.545 13.903 1.00 97.81 96 ARG A N 1
ATOM 765 C CA . ARG A 1 96 ? -15.210 -0.378 14.516 1.00 97.81 96 ARG A CA 1
ATOM 766 C C . ARG A 1 96 ? -16.629 -0.697 14.978 1.00 97.81 96 ARG A C 1
ATOM 768 O O . ARG A 1 96 ? -16.959 -0.457 16.139 1.00 97.81 96 ARG A O 1
ATOM 775 N N . ARG A 1 97 ? -17.454 -1.305 14.116 1.00 96.81 97 ARG A N 1
ATOM 776 C CA . ARG A 1 97 ? -18.833 -1.703 14.460 1.00 96.81 97 ARG A CA 1
ATOM 777 C C . ARG A 1 97 ? -18.874 -2.708 15.607 1.00 96.81 97 ARG A C 1
ATOM 779 O O . ARG A 1 97 ? -19.641 -2.522 16.552 1.00 96.81 97 ARG A O 1
ATOM 786 N N . HIS A 1 98 ? -18.036 -3.744 15.562 1.00 97.44 98 HIS A N 1
ATOM 787 C CA . HIS A 1 98 ? -17.966 -4.735 16.637 1.00 97.44 98 HIS A CA 1
ATOM 788 C C . HIS A 1 98 ? -17.497 -4.125 17.960 1.00 97.44 98 HIS A C 1
ATOM 790 O O . HIS A 1 98 ? -18.028 -4.466 19.019 1.00 97.44 98 HIS A O 1
ATOM 796 N N . ARG A 1 99 ? -16.533 -3.202 17.918 1.00 97.50 99 ARG A N 1
ATOM 797 C CA . ARG A 1 99 ? -16.037 -2.486 19.094 1.00 97.50 99 ARG A CA 1
ATOM 798 C C . ARG A 1 99 ? -17.126 -1.605 19.702 1.00 97.50 99 ARG A C 1
ATOM 800 O O . ARG A 1 99 ? -17.356 -1.673 20.909 1.00 97.50 99 ARG A O 1
ATOM 807 N N . GLU A 1 100 ? -17.832 -0.836 18.877 1.00 97.56 100 GLU A N 1
ATOM 808 C CA . GLU A 1 100 ? -18.955 -0.001 19.312 1.00 97.56 100 GLU A CA 1
ATOM 809 C C . GLU A 1 100 ? -20.082 -0.841 19.932 1.00 97.56 100 GLU A C 1
ATOM 811 O O . GLU A 1 100 ? -20.593 -0.493 21.000 1.00 97.56 100 GLU A O 1
ATOM 816 N N . GLU A 1 101 ? -20.452 -1.973 19.321 1.00 97.12 101 GLU A N 1
ATOM 817 C CA . GLU A 1 101 ? -21.460 -2.872 19.891 1.00 97.12 101 GLU A CA 1
ATOM 818 C C . GLU A 1 101 ? -20.989 -3.474 21.221 1.00 97.12 101 GLU A C 1
ATOM 820 O O . GLU A 1 101 ? -21.735 -3.456 22.203 1.00 97.12 101 GLU A O 1
ATOM 825 N N . LYS A 1 102 ? -19.741 -3.949 21.295 1.00 97.69 102 LYS A N 1
ATOM 826 C CA . LYS A 1 102 ? -19.159 -4.513 22.520 1.00 97.69 102 LYS A CA 1
ATOM 827 C C . LYS A 1 102 ? -19.199 -3.514 23.675 1.00 97.69 102 LYS A C 1
ATOM 829 O O . LYS A 1 102 ? -19.605 -3.877 24.778 1.00 97.69 102 LYS A O 1
ATOM 834 N N . GLU A 1 103 ? -18.829 -2.259 23.432 1.00 97.62 103 GLU A N 1
ATOM 835 C CA . GLU A 1 103 ? -18.881 -1.208 24.453 1.00 97.62 103 GLU A CA 1
ATOM 836 C C . GLU A 1 103 ? -20.321 -0.867 24.867 1.00 97.62 103 GLU A C 1
ATOM 838 O O . GLU A 1 103 ? -20.599 -0.702 26.058 1.00 97.62 103 GLU A O 1
ATOM 843 N N . ARG A 1 104 ? -21.276 -0.858 23.925 1.00 97.56 104 ARG A N 1
ATOM 844 C CA . ARG A 1 104 ? -22.704 -0.702 24.259 1.00 97.56 104 ARG A CA 1
ATOM 845 C C . ARG A 1 104 ? -23.210 -1.841 25.143 1.00 97.56 104 ARG A C 1
ATOM 847 O O . ARG A 1 104 ? -23.872 -1.575 26.145 1.00 97.56 104 ARG A O 1
ATOM 854 N N . ARG A 1 105 ? -22.881 -3.093 24.812 1.00 96.81 105 ARG A N 1
ATOM 855 C CA . ARG A 1 105 ? -23.278 -4.275 25.596 1.00 96.81 105 ARG A CA 1
ATOM 856 C C . ARG A 1 105 ? -22.689 -4.238 27.002 1.00 96.81 105 ARG A C 1
ATOM 858 O O . ARG A 1 105 ? -23.426 -4.444 27.961 1.00 96.81 105 ARG A O 1
ATOM 865 N N . LYS A 1 106 ? -21.402 -3.894 27.139 1.00 97.56 106 LYS A N 1
ATOM 866 C CA . LYS A 1 106 ? -20.761 -3.709 28.451 1.00 97.56 106 LYS A CA 1
ATOM 867 C C . LYS A 1 106 ? -21.485 -2.664 29.295 1.00 97.56 106 LYS A C 1
ATOM 869 O O . LYS A 1 106 ? -21.756 -2.924 30.463 1.00 97.56 106 LYS A O 1
ATOM 874 N N . ARG A 1 107 ? -21.830 -1.509 28.712 1.00 97.38 107 ARG A N 1
ATOM 875 C CA . ARG A 1 107 ? -22.542 -0.438 29.426 1.00 97.38 107 ARG A CA 1
ATOM 876 C C . ARG A 1 107 ? -23.917 -0.896 29.910 1.00 97.38 107 ARG A C 1
ATOM 878 O O . ARG A 1 107 ? -24.225 -0.732 31.085 1.00 97.38 107 ARG A O 1
ATOM 885 N N . GLN A 1 108 ? -24.694 -1.540 29.039 1.00 96.44 108 GLN A N 1
ATOM 886 C CA . GLN A 1 108 ? -25.997 -2.109 29.403 1.00 96.44 108 GLN A CA 1
ATOM 887 C C . GLN A 1 108 ? -25.871 -3.123 30.545 1.00 96.44 108 GLN A C 1
ATOM 889 O O . GLN A 1 108 ? -26.644 -3.094 31.499 1.00 96.44 108 GLN A O 1
ATOM 894 N N . GLN A 1 109 ? -24.878 -4.008 30.470 1.00 96.81 109 GLN A N 1
ATOM 895 C CA . GLN A 1 109 ? -24.661 -5.034 31.482 1.00 96.81 109 GLN A CA 1
ATOM 896 C C . GLN A 1 109 ? -24.231 -4.426 32.823 1.00 96.81 109 GLN A C 1
ATOM 898 O O . GLN A 1 109 ? -24.711 -4.854 33.870 1.00 96.81 109 GLN A O 1
ATOM 903 N N . TRP A 1 110 ? -23.401 -3.381 32.796 1.00 97.12 110 TRP A N 1
ATOM 904 C CA . TRP A 1 110 ? -23.011 -2.634 33.990 1.00 97.12 110 TRP A CA 1
ATOM 905 C C . TRP A 1 110 ? -24.210 -1.951 34.660 1.00 97.12 110 TRP A C 1
ATOM 907 O O . TRP A 1 110 ? -24.388 -2.076 35.870 1.00 97.12 110 TRP A O 1
ATOM 917 N N . GLU A 1 111 ? -25.089 -1.313 33.882 1.00 97.31 111 GLU A N 1
ATOM 918 C CA . GLU A 1 111 ? -26.328 -0.712 34.397 1.00 97.31 111 GLU A CA 1
ATOM 919 C C . GLU A 1 111 ? -27.271 -1.753 35.017 1.00 97.31 111 GLU A C 1
ATOM 921 O O . GLU A 1 111 ? -27.873 -1.497 36.063 1.00 97.31 111 GLU A O 1
ATOM 926 N N . ILE A 1 112 ? -27.392 -2.936 34.403 1.00 97.00 112 ILE A N 1
ATOM 927 C CA . ILE A 1 112 ? -28.194 -4.042 34.946 1.00 97.00 112 ILE A CA 1
ATOM 928 C C . ILE A 1 112 ? -27.624 -4.497 36.290 1.00 97.00 112 ILE A C 1
ATOM 930 O O . ILE A 1 112 ? -28.377 -4.603 37.257 1.00 97.00 112 ILE A O 1
ATOM 934 N N . VAL A 1 113 ? -26.310 -4.724 36.373 1.00 97.62 113 VAL A N 1
ATOM 935 C CA . VAL A 1 113 ? -25.644 -5.139 37.618 1.00 97.62 113 VAL A CA 1
ATOM 936 C C . VAL A 1 113 ? -25.803 -4.074 38.703 1.00 97.62 113 VAL A C 1
ATOM 938 O O . VAL A 1 113 ? -26.129 -4.407 39.841 1.00 97.62 113 VAL A O 1
ATOM 941 N N . HIS A 1 114 ? -25.651 -2.793 38.359 1.00 97.38 114 HIS A N 1
ATOM 942 C CA . HIS A 1 114 ? -25.850 -1.692 39.298 1.00 97.38 114 HIS A CA 1
ATOM 943 C C . HIS A 1 114 ? -27.276 -1.689 39.866 1.00 97.38 114 HIS A C 1
ATOM 945 O O . HIS A 1 114 ? -27.463 -1.723 41.083 1.00 97.38 114 HIS A O 1
ATOM 951 N N . LYS A 1 115 ? -28.292 -1.742 38.994 1.00 97.06 115 LYS A N 1
ATOM 952 C CA . LYS A 1 115 ? -29.705 -1.790 39.404 1.00 97.06 115 LYS A CA 1
ATOM 953 C C . LYS A 1 115 ? -30.035 -3.041 40.215 1.00 97.06 115 LYS A C 1
ATOM 955 O O . LYS A 1 115 ? -30.818 -2.960 41.163 1.00 97.06 115 LYS A O 1
ATOM 960 N N . GLN A 1 116 ? -29.456 -4.192 39.872 1.00 96.88 116 GLN A N 1
ATOM 961 C CA . GLN A 1 116 ? -29.628 -5.421 40.648 1.00 96.88 116 GLN A CA 1
ATOM 962 C C . GLN A 1 116 ? -29.035 -5.285 42.050 1.00 96.88 116 GLN A C 1
ATOM 964 O O . GLN A 1 116 ? -29.710 -5.638 43.014 1.00 96.88 116 GLN A O 1
ATOM 969 N N . ASN A 1 117 ? -27.835 -4.716 42.182 1.00 97.38 117 ASN A N 1
ATOM 970 C CA . ASN A 1 117 ? -27.211 -4.477 43.482 1.00 97.38 117 ASN A CA 1
ATOM 971 C C . ASN A 1 117 ? -28.044 -3.522 44.344 1.00 97.38 117 ASN A C 1
ATOM 973 O O . ASN A 1 117 ? -28.332 -3.843 45.497 1.00 97.38 117 ASN A O 1
ATOM 977 N N . GLU A 1 118 ? -28.504 -2.400 43.785 1.00 97.38 118 GLU A N 1
ATOM 978 C CA . GLU A 1 118 ? -29.394 -1.469 44.493 1.00 97.38 118 GLU A CA 1
ATOM 979 C C . GLU A 1 118 ? -30.695 -2.146 44.934 1.00 97.38 118 GLU A C 1
ATOM 981 O O . GLU A 1 118 ? -31.143 -1.983 46.069 1.00 97.38 118 GLU A O 1
ATOM 986 N N . THR A 1 119 ? -31.311 -2.925 44.043 1.00 96.69 119 THR A N 1
ATOM 987 C CA . THR A 1 119 ? -32.563 -3.633 44.337 1.00 96.69 119 THR A CA 1
ATOM 988 C C . THR A 1 119 ? -32.347 -4.683 45.425 1.00 96.69 119 THR A C 1
ATOM 990 O O . THR A 1 119 ? -33.133 -4.757 46.367 1.00 96.69 119 THR A O 1
ATOM 993 N N . SER A 1 120 ? -31.252 -5.442 45.351 1.00 96.75 120 SER A N 1
ATOM 994 C CA . SER A 1 120 ? -30.871 -6.439 46.353 1.00 96.75 120 SER A CA 1
ATOM 995 C C . SER A 1 120 ? -30.654 -5.803 47.728 1.00 96.75 120 SER A C 1
ATOM 997 O O . SER A 1 120 ? -31.176 -6.306 48.721 1.00 96.75 120 SER A O 1
ATOM 999 N N . GLN A 1 121 ? -29.963 -4.660 47.796 1.00 96.38 121 GLN A N 1
ATOM 1000 C CA . GLN A 1 121 ? -29.773 -3.907 49.042 1.00 96.38 121 GLN A CA 1
ATOM 1001 C C . GLN A 1 121 ? -31.095 -3.379 49.614 1.00 96.38 121 GLN A C 1
ATOM 1003 O O . GLN A 1 121 ? -31.326 -3.453 50.818 1.00 96.38 121 GLN A O 1
ATOM 1008 N N . LYS A 1 122 ? -32.001 -2.876 48.767 1.00 96.69 122 LYS A N 1
ATOM 1009 C CA . LYS A 1 122 ? -33.330 -2.430 49.216 1.00 96.69 122 LYS A CA 1
ATOM 1010 C C . LYS A 1 122 ? -34.157 -3.590 49.767 1.00 96.69 122 LYS A C 1
ATOM 1012 O O . LYS A 1 122 ? -34.813 -3.438 50.797 1.00 96.69 122 LYS A O 1
ATOM 1017 N N . ILE A 1 123 ? -34.118 -4.749 49.108 1.00 96.50 123 ILE A N 1
ATOM 1018 C CA . ILE A 1 123 ? -34.818 -5.956 49.563 1.00 96.50 123 ILE A CA 1
ATOM 1019 C C . ILE A 1 123 ? -34.235 -6.440 50.894 1.00 96.50 123 ILE A C 1
ATOM 1021 O O . ILE A 1 123 ? -35.005 -6.727 51.811 1.00 96.50 123 ILE A O 1
ATOM 1025 N N . SER A 1 124 ? -32.905 -6.491 51.031 1.00 95.88 124 SER A N 1
ATOM 1026 C CA . SER A 1 124 ? -32.258 -6.929 52.271 1.00 95.88 124 SER A CA 1
ATOM 1027 C C . SER A 1 124 ? -32.542 -5.975 53.432 1.00 95.88 124 SER A C 1
ATOM 1029 O O . SER A 1 124 ? -32.914 -6.438 54.509 1.00 95.88 124 SER A O 1
ATOM 1031 N N . ALA A 1 125 ? -32.479 -4.658 53.209 1.00 95.94 125 ALA A N 1
ATOM 1032 C CA . ALA A 1 125 ? -32.826 -3.657 54.214 1.00 95.94 125 ALA A CA 1
ATOM 1033 C C . ALA A 1 125 ? -34.299 -3.759 54.637 1.00 95.94 125 ALA A C 1
ATOM 1035 O O . ALA A 1 125 ? -34.603 -3.705 55.828 1.00 95.94 125 ALA A O 1
ATOM 1036 N N . ARG A 1 126 ? -35.219 -3.978 53.685 1.00 96.12 126 ARG A N 1
ATOM 1037 C CA . ARG A 1 126 ? -36.642 -4.186 53.989 1.00 96.12 126 ARG A CA 1
ATOM 1038 C C . ARG A 1 126 ? -36.861 -5.447 54.820 1.00 96.12 126 ARG A C 1
ATOM 1040 O O . ARG A 1 126 ? -37.578 -5.391 55.813 1.00 96.12 126 ARG A O 1
ATOM 1047 N N . ALA A 1 127 ? -36.258 -6.566 54.424 1.00 96.19 127 ALA A N 1
ATOM 1048 C CA . ALA A 1 127 ? -36.374 -7.830 55.146 1.00 96.19 127 ALA A CA 1
ATOM 1049 C C . ALA A 1 127 ? -35.789 -7.725 56.565 1.00 96.19 127 ALA A C 1
ATOM 1051 O O . ALA A 1 127 ? -36.402 -8.201 57.520 1.00 96.19 127 ALA A O 1
ATOM 1052 N N . PHE A 1 128 ? -34.646 -7.048 56.713 1.00 95.19 128 PHE A N 1
ATOM 1053 C CA . PHE A 1 128 ? -34.036 -6.767 58.011 1.00 95.19 128 PHE A CA 1
ATOM 1054 C C . PHE A 1 128 ? -34.950 -5.910 58.891 1.00 95.19 128 PHE A C 1
ATOM 1056 O O . PHE A 1 128 ? -35.229 -6.293 60.022 1.00 95.19 128 PHE A O 1
ATOM 1063 N N . ALA A 1 129 ? -35.472 -4.798 58.364 1.00 95.06 129 ALA A N 1
ATOM 1064 C CA . ALA A 1 129 ? -36.380 -3.923 59.100 1.00 95.06 129 ALA A CA 1
ATOM 1065 C C . ALA A 1 129 ? -37.664 -4.651 59.522 1.00 95.06 129 ALA A C 1
ATOM 1067 O O . ALA A 1 129 ? -38.090 -4.512 60.662 1.00 95.06 129 ALA A O 1
ATOM 1068 N N . GLN A 1 130 ? -38.254 -5.466 58.640 1.00 94.06 130 GLN A N 1
ATOM 1069 C CA . GLN A 1 130 ? -39.439 -6.266 58.964 1.00 94.06 130 GLN A CA 1
ATOM 1070 C C . GLN A 1 130 ? -39.173 -7.242 60.111 1.00 94.06 130 GLN A C 1
ATOM 1072 O O . GLN A 1 130 ? -39.965 -7.297 61.047 1.00 94.06 130 GLN A O 1
ATOM 1077 N N . ARG A 1 131 ? -38.055 -7.977 60.066 1.00 92.69 131 ARG A N 1
ATOM 1078 C CA . ARG A 1 131 ? -37.684 -8.913 61.134 1.00 92.69 131 ARG A CA 1
ATOM 1079 C C . ARG A 1 131 ? -37.375 -8.187 62.444 1.00 92.69 131 ARG A C 1
ATOM 1081 O O . ARG A 1 131 ? -37.880 -8.578 63.484 1.00 92.69 131 ARG A O 1
ATOM 1088 N N . TYR A 1 132 ? -36.605 -7.104 62.381 1.00 92.81 132 TYR A N 1
ATOM 1089 C CA . TYR A 1 132 ? -36.250 -6.312 63.556 1.00 92.81 132 TYR A CA 1
ATOM 1090 C C . TYR A 1 132 ? -37.481 -5.688 64.228 1.00 92.81 132 TYR A C 1
ATOM 1092 O O . TYR A 1 132 ? -37.618 -5.760 65.444 1.0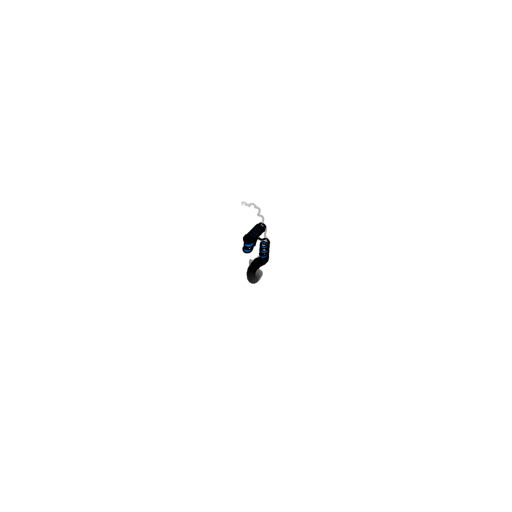0 92.81 132 TYR A O 1
ATOM 1100 N N . LEU A 1 133 ? -38.406 -5.118 63.448 1.00 91.50 133 LEU A N 1
ATOM 1101 C CA . LEU A 1 133 ? -39.646 -4.538 63.972 1.00 91.50 133 LEU A CA 1
ATOM 1102 C C . LEU A 1 133 ? -40.600 -5.598 64.528 1.00 91.50 133 LEU A C 1
ATOM 1104 O O . LEU A 1 133 ? -41.270 -5.329 65.522 1.00 91.50 133 LEU A O 1
ATOM 1108 N N . ALA A 1 134 ? -40.658 -6.785 63.916 1.00 91.88 134 ALA A N 1
ATOM 1109 C CA . ALA A 1 134 ? -41.478 -7.887 64.412 1.00 91.88 134 ALA A CA 1
ATOM 1110 C C . ALA A 1 134 ? -41.056 -8.337 65.819 1.00 91.88 134 ALA A C 1
ATOM 1112 O O . ALA A 1 134 ? -41.926 -8.644 66.627 1.00 91.88 134 ALA A O 1
ATOM 1113 N N . ASP A 1 135 ? -39.755 -8.313 66.121 1.00 89.56 135 ASP A N 1
ATOM 1114 C CA . ASP A 1 135 ? -39.228 -8.684 67.440 1.00 89.56 135 ASP A CA 1
ATOM 1115 C C . ASP A 1 135 ? -39.262 -7.502 68.433 1.00 89.56 135 ASP A C 1
ATOM 1117 O O . ASP A 1 135 ? -39.547 -7.676 69.620 1.00 89.56 135 ASP A O 1
ATOM 1121 N N . LEU A 1 136 ? -39.008 -6.276 67.956 1.00 91.81 136 LEU A N 1
ATOM 1122 C CA . LEU A 1 136 ? -38.967 -5.076 68.796 1.00 91.81 136 LEU A CA 1
ATOM 1123 C C . LEU A 1 136 ? -40.352 -4.672 69.310 1.00 91.81 136 LEU A C 1
ATOM 1125 O O . LEU A 1 136 ? -40.472 -4.289 70.473 1.00 91.81 136 LEU A O 1
ATOM 1129 N N . LEU A 1 137 ? -41.389 -4.729 68.463 1.00 88.94 137 LEU A N 1
ATOM 1130 C CA . LEU A 1 137 ? -42.726 -4.266 68.841 1.00 88.94 137 LEU A CA 1
ATOM 1131 C C . LEU A 1 137 ? -43.263 -5.023 70.070 1.00 88.94 137 LEU A C 1
ATOM 1133 O O . LEU A 1 137 ? -43.537 -4.349 71.063 1.00 88.94 137 LEU A O 1
ATOM 1137 N N . PRO A 1 138 ? -43.349 -6.370 70.088 1.00 89.75 138 PRO A N 1
ATOM 1138 C CA . PRO A 1 138 ? -43.798 -7.105 71.271 1.00 89.75 138 PRO A CA 1
ATOM 1139 C C . PRO A 1 138 ? -42.951 -6.795 72.504 1.00 89.75 138 PRO A C 1
ATOM 1141 O O . PRO A 1 138 ? -43.501 -6.492 73.554 1.00 89.75 138 PRO A O 1
ATOM 1144 N N . SER A 1 139 ? -41.620 -6.757 72.366 1.00 89.56 139 SER A N 1
ATOM 1145 C CA . SER A 1 139 ? -40.721 -6.480 73.492 1.00 89.56 139 SER A CA 1
ATOM 1146 C C . SER A 1 139 ? -40.954 -5.101 74.122 1.00 89.56 139 SER A C 1
ATOM 1148 O O . SER A 1 139 ? -40.931 -4.973 75.348 1.00 89.56 139 SER A O 1
ATOM 1150 N N . VAL A 1 140 ? -41.182 -4.067 73.308 1.00 89.19 140 VAL A N 1
ATOM 1151 C CA . VAL A 1 140 ? -41.457 -2.708 73.796 1.00 89.19 140 VAL A CA 1
ATOM 1152 C C . VAL A 1 140 ? -42.858 -2.621 74.402 1.00 89.19 140 VAL A C 1
ATOM 1154 O O . VAL A 1 140 ? -43.010 -2.020 75.465 1.00 89.19 140 VAL A O 1
ATOM 1157 N N . PHE A 1 141 ? -43.864 -3.247 73.782 1.00 86.12 141 PHE A N 1
ATOM 1158 C CA . PHE A 1 141 ? -45.223 -3.307 74.330 1.00 86.12 141 PHE A CA 1
ATOM 1159 C C . PHE A 1 141 ? -45.270 -4.046 75.673 1.00 86.12 141 PHE A C 1
ATOM 1161 O O . PHE A 1 141 ? -45.875 -3.535 76.614 1.00 86.12 141 PHE A O 1
ATOM 1168 N N . ASP A 1 142 ? -44.581 -5.180 75.798 1.00 86.50 142 ASP A N 1
ATOM 1169 C CA . ASP A 1 142 ? -44.469 -5.926 77.054 1.00 86.50 142 ASP A CA 1
ATOM 1170 C C . ASP A 1 142 ? -43.747 -5.101 78.124 1.00 86.50 142 ASP A C 1
ATOM 1172 O O . ASP A 1 142 ? -44.201 -5.031 79.263 1.00 86.50 142 ASP A O 1
ATOM 1176 N N . SER A 1 143 ? -42.665 -4.402 77.765 1.00 87.75 143 SER A N 1
ATOM 1177 C CA . SER A 1 143 ? -41.947 -3.514 78.689 1.00 87.75 143 SER A CA 1
ATOM 1178 C C . SER A 1 143 ? -42.820 -2.354 79.189 1.00 87.75 143 SER A C 1
ATOM 1180 O O . SER A 1 143 ? -42.878 -2.091 80.392 1.00 87.75 143 SER A O 1
ATOM 1182 N N . LEU A 1 144 ? -43.561 -1.688 78.297 1.00 85.38 144 LEU A N 1
ATOM 1183 C CA . LEU A 1 144 ? -44.501 -0.612 78.644 1.00 85.38 144 LEU A CA 1
ATOM 1184 C C . LEU A 1 144 ? -45.683 -1.112 79.488 1.00 85.38 144 LEU A C 1
ATOM 1186 O O . LEU A 1 144 ? -46.156 -0.403 80.377 1.00 85.38 144 LEU A O 1
ATOM 1190 N N . ARG A 1 145 ? -46.151 -2.338 79.234 1.00 82.62 145 ARG A N 1
ATOM 1191 C CA . ARG A 1 145 ? -47.208 -2.975 80.024 1.00 82.62 145 ARG A CA 1
ATOM 1192 C C . ARG A 1 145 ? -46.707 -3.318 81.424 1.00 82.62 145 ARG A C 1
ATOM 1194 O O . ARG A 1 145 ? -47.354 -2.959 82.400 1.00 82.62 145 ARG A O 1
ATOM 1201 N N . ASN A 1 146 ? -45.518 -3.910 81.528 1.00 82.75 146 ASN A N 1
ATOM 1202 C CA . ASN A 1 146 ? -44.890 -4.260 82.804 1.00 82.75 146 ASN A CA 1
ATOM 1203 C C . ASN A 1 146 ? -44.493 -3.031 83.637 1.00 82.75 146 ASN A C 1
ATOM 1205 O O . ASN A 1 146 ? -44.489 -3.096 84.862 1.00 82.75 146 ASN A O 1
ATOM 1209 N N . SER A 1 147 ? -44.177 -1.902 82.997 1.00 82.25 147 SER A N 1
ATOM 1210 C CA . SER A 1 147 ? -43.901 -0.629 83.683 1.00 82.25 147 SER A CA 1
ATOM 1211 C C . SER A 1 147 ? -45.166 0.154 84.067 1.00 82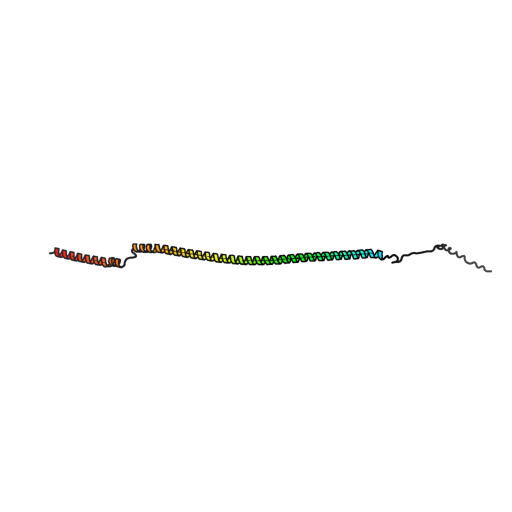.25 147 SER A C 1
ATOM 1213 O O . SER A 1 147 ? -45.060 1.243 84.626 1.00 82.25 147 SER A O 1
ATOM 1215 N N . GLY A 1 148 ? -46.358 -0.402 83.820 1.00 75.75 148 GLY A N 1
ATOM 1216 C CA . GLY A 1 148 ? -47.633 0.148 84.289 1.00 75.75 148 GLY A CA 1
ATOM 1217 C C . GLY A 1 148 ? -48.189 1.301 83.449 1.00 75.75 148 GLY A C 1
ATOM 1218 O O . GLY A 1 148 ? -49.140 1.958 83.873 1.00 75.75 148 GLY A O 1
ATOM 1219 N N . TYR A 1 149 ? -47.629 1.559 82.260 1.00 75.56 149 TYR A N 1
ATOM 1220 C CA . TYR A 1 149 ? -48.155 2.577 81.342 1.00 75.56 149 TYR A CA 1
ATOM 1221 C C . TYR A 1 149 ? -49.395 2.094 80.584 1.00 75.56 149 TYR A C 1
ATOM 1223 O O . TYR A 1 149 ? -50.280 2.899 80.298 1.00 75.56 149 TYR A O 1
ATOM 1231 N N . PHE A 1 150 ? -49.486 0.793 80.288 1.00 74.50 150 PHE A N 1
ATOM 1232 C CA . PHE A 1 150 ? -50.718 0.172 79.800 1.00 74.50 150 PHE A CA 1
ATOM 1233 C C . PHE A 1 150 ? -51.467 -0.457 80.974 1.00 74.50 150 PHE A C 1
ATOM 1235 O O . PHE A 1 150 ? -51.063 -1.501 81.479 1.00 74.50 150 PHE A O 1
ATOM 1242 N N . TYR A 1 151 ? -52.552 0.183 81.396 1.00 70.88 151 TYR A N 1
ATOM 1243 C CA . TYR A 1 151 ? -53.478 -0.326 82.406 1.00 70.88 151 TYR A CA 1
ATOM 1244 C C . TYR A 1 151 ? -54.821 -0.656 81.755 1.00 70.88 151 TYR A C 1
ATOM 1246 O O . TYR A 1 151 ? -55.224 0.010 80.798 1.00 70.88 151 TYR A O 1
ATOM 1254 N N . ASP A 1 152 ? -55.513 -1.674 82.266 1.00 78.25 152 ASP A N 1
ATOM 1255 C CA . ASP A 1 152 ? -56.902 -1.914 81.890 1.00 78.25 152 ASP A CA 1
ATOM 1256 C C . ASP A 1 152 ? -57.768 -0.819 82.544 1.00 78.25 152 ASP A C 1
ATOM 1258 O O . ASP A 1 152 ? -57.742 -0.670 83.772 1.00 78.25 152 ASP A O 1
ATOM 1262 N N . PRO A 1 153 ? -58.502 -0.007 81.760 1.00 76.38 153 PRO A N 1
ATOM 1263 C CA . PRO A 1 153 ? -59.373 1.031 82.301 1.00 76.38 153 PRO A CA 1
ATOM 1264 C C . PRO A 1 153 ? -60.385 0.492 83.316 1.00 76.38 153 PRO A C 1
ATOM 1266 O O . PRO A 1 153 ? -60.717 1.202 84.259 1.00 76.38 153 PRO A O 1
ATOM 1269 N N . ILE A 1 154 ? -60.850 -0.749 83.141 1.00 77.44 154 ILE A N 1
ATOM 1270 C CA . ILE A 1 154 ? -61.835 -1.384 84.019 1.00 77.44 154 ILE A CA 1
ATOM 1271 C C . ILE A 1 154 ? -61.182 -1.766 85.347 1.00 77.44 154 ILE A C 1
ATOM 1273 O O . ILE A 1 154 ? -61.719 -1.458 86.406 1.00 77.44 154 ILE A O 1
ATOM 1277 N N . GLU A 1 155 ? -60.008 -2.396 85.301 1.00 78.94 155 GLU A N 1
ATOM 1278 C CA . GLU A 1 155 ? -59.265 -2.788 86.504 1.00 78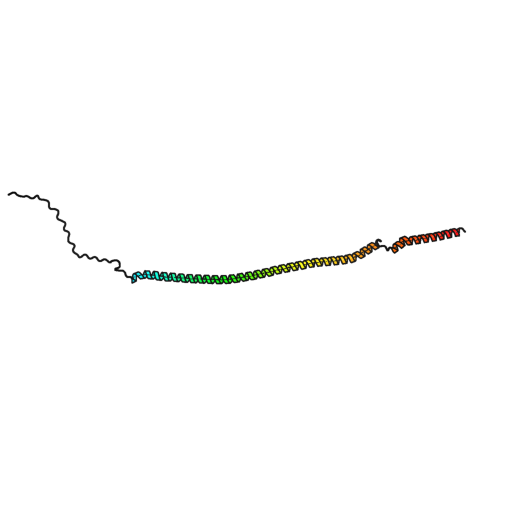.94 155 GLU A CA 1
ATOM 1279 C C . GLU A 1 155 ? -58.895 -1.557 87.339 1.00 78.94 155 GLU A C 1
ATOM 1281 O O . GLU A 1 155 ? -59.120 -1.533 88.548 1.00 78.94 155 GLU A O 1
ATOM 1286 N N . ARG A 1 156 ? -58.453 -0.475 86.686 1.00 79.69 156 ARG A N 1
ATOM 1287 C CA . ARG A 1 156 ? -58.103 0.773 87.372 1.00 79.69 156 ARG A CA 1
ATOM 1288 C C . ARG A 1 156 ? -59.310 1.507 87.958 1.00 79.69 156 ARG A C 1
ATOM 1290 O O . ARG A 1 156 ? -59.189 2.100 89.027 1.00 79.69 156 ARG A O 1
ATOM 1297 N N . ASP A 1 157 ? -60.459 1.482 87.28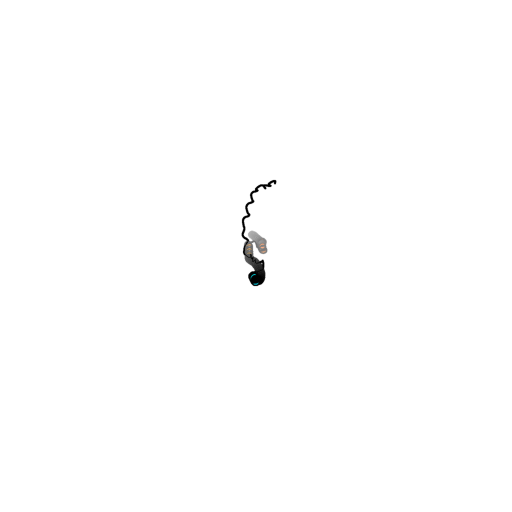7 1.00 80.44 157 ASP A N 1
ATOM 1298 C CA . ASP A 1 157 ? -61.699 2.067 87.814 1.00 80.44 157 ASP A CA 1
ATOM 1299 C C . ASP A 1 157 ? -62.233 1.266 89.015 1.00 80.44 157 ASP A C 1
ATOM 1301 O O . ASP A 1 157 ? -62.701 1.834 90.003 1.00 80.44 157 ASP A O 1
ATOM 1305 N N . ILE A 1 158 ? -62.064 -0.060 88.999 1.00 81.50 158 ILE A N 1
ATOM 1306 C CA . ILE A 1 158 ? -62.359 -0.908 90.157 1.00 81.50 158 ILE A CA 1
ATOM 1307 C C . ILE A 1 158 ? -61.406 -0.586 91.316 1.00 81.50 158 ILE A C 1
ATOM 1309 O O . ILE A 1 158 ? -61.866 -0.382 92.440 1.00 81.50 158 ILE A O 1
ATOM 1313 N N . GLU A 1 159 ? -60.098 -0.505 91.065 1.00 80.75 159 GLU A N 1
ATOM 1314 C CA . GLU A 1 159 ? -59.096 -0.223 92.100 1.00 80.75 159 GLU A CA 1
ATOM 1315 C C . GLU A 1 159 ? -59.244 1.170 92.725 1.00 80.75 159 GLU A C 1
ATOM 1317 O O . GLU A 1 159 ? -59.098 1.315 93.938 1.00 80.75 159 GLU A O 1
ATOM 1322 N N . VAL A 1 160 ? -59.531 2.196 91.917 1.00 83.12 160 VAL A N 1
ATOM 1323 C CA . VAL A 1 160 ? -59.571 3.598 92.369 1.00 83.12 160 VAL A CA 1
ATOM 1324 C C . VAL A 1 160 ? -60.975 4.038 92.790 1.00 83.12 160 VAL A C 1
ATOM 1326 O O . VAL A 1 160 ? -61.108 4.866 93.688 1.00 83.12 160 VAL A O 1
ATOM 1329 N N . GLY A 1 161 ? -62.026 3.514 92.161 1.00 83.25 161 GLY A N 1
ATOM 1330 C CA . GLY A 1 161 ? -63.412 3.899 92.427 1.00 83.25 161 GLY A CA 1
ATOM 1331 C C . GLY A 1 161 ? -64.144 2.906 93.326 1.00 83.25 161 GLY A C 1
ATOM 1332 O O . GLY A 1 161 ? -64.648 3.272 94.390 1.00 83.25 161 GLY A O 1
ATOM 1333 N N . PHE A 1 162 ? -64.202 1.638 92.908 1.00 82.75 162 PHE A N 1
ATOM 1334 C CA . PHE A 1 162 ? -65.048 0.632 93.556 1.00 82.75 162 PHE A CA 1
ATOM 1335 C C . PHE A 1 162 ? -64.483 0.115 94.884 1.00 82.75 162 PHE A C 1
ATOM 1337 O O . PHE A 1 162 ? -65.218 0.066 95.869 1.00 82.75 162 PHE A O 1
ATOM 1344 N N . LEU A 1 163 ? -63.198 -0.258 94.945 1.00 85.12 163 LEU A N 1
ATOM 1345 C CA . LEU A 1 163 ? -62.591 -0.797 96.168 1.00 85.12 163 LEU A CA 1
ATOM 1346 C C . LEU A 1 163 ? -62.624 0.205 97.335 1.00 85.12 163 LEU A C 1
ATOM 1348 O O . LEU A 1 163 ? -63.012 -0.206 98.429 1.00 85.12 163 LEU A O 1
ATOM 1352 N N . PRO A 1 164 ? -62.316 1.506 97.152 1.00 89.38 164 PRO A N 1
ATOM 1353 C CA . PRO A 1 164 ? -62.432 2.480 98.235 1.00 89.38 164 PRO A CA 1
ATOM 1354 C C . PRO A 1 164 ? -63.879 2.703 98.679 1.00 89.38 164 PRO A C 1
ATOM 1356 O O . PRO A 1 164 ? -64.135 2.848 99.873 1.00 89.38 164 PRO A O 1
ATOM 1359 N N . TRP A 1 165 ? -64.836 2.692 97.742 1.00 88.44 165 TRP A N 1
ATOM 1360 C CA . TRP A 1 165 ? -66.258 2.764 98.080 1.00 88.44 165 TRP A CA 1
ATOM 1361 C C . TRP A 1 165 ? -66.705 1.549 98.904 1.00 88.44 165 TRP A C 1
ATOM 1363 O O . TRP A 1 165 ? -67.330 1.721 99.949 1.00 88.44 165 TRP A O 1
ATOM 1373 N N . LEU A 1 166 ? -66.334 0.335 98.482 1.00 87.50 166 LEU A N 1
ATOM 1374 C CA . LEU A 1 166 ? -66.654 -0.907 99.187 1.00 87.50 166 LEU A CA 1
ATOM 1375 C C . LEU A 1 166 ? -66.048 -0.914 100.596 1.00 87.50 166 LEU A C 1
ATOM 1377 O O . LEU A 1 166 ? -66.742 -1.234 101.556 1.00 87.50 166 LEU A O 1
ATOM 1381 N N . LEU A 1 167 ? -64.769 -0.544 100.726 1.00 86.19 167 LEU A N 1
ATOM 1382 C CA . LEU A 1 167 ? -64.078 -0.475 102.016 1.00 86.19 167 LEU A CA 1
ATOM 1383 C C . LEU A 1 167 ? -64.744 0.526 102.965 1.00 86.19 167 LEU A C 1
ATOM 1385 O O . LEU A 1 167 ? -64.952 0.193 104.126 1.00 86.19 167 LEU A O 1
ATOM 1389 N N . ASN A 1 168 ? -65.141 1.700 102.468 1.00 87.44 168 ASN A N 1
ATOM 1390 C CA . ASN A 1 168 ? -65.860 2.703 103.258 1.00 87.44 168 ASN A CA 1
ATOM 1391 C C . ASN A 1 168 ? -67.238 2.187 103.713 1.00 87.44 168 ASN A C 1
ATOM 1393 O O . ASN A 1 168 ? -67.636 2.370 104.860 1.00 87.44 168 ASN A O 1
ATOM 1397 N N . GLU A 1 169 ? -67.971 1.487 102.847 1.00 85.31 169 GLU A N 1
ATOM 1398 C CA . GLU A 1 169 ? -69.276 0.943 103.227 1.00 85.31 169 GLU A CA 1
ATOM 1399 C C . GLU A 1 169 ? -69.148 -0.204 104.247 1.00 85.31 169 GLU A C 1
ATOM 1401 O O . GLU A 1 169 ? -69.926 -0.281 105.201 1.00 85.31 169 GLU A O 1
ATOM 1406 N N . VAL A 1 170 ? -68.115 -1.046 104.122 1.00 85.75 170 VAL A N 1
ATOM 1407 C CA . VAL A 1 170 ? -67.770 -2.051 105.140 1.00 85.75 170 VAL A CA 1
ATOM 1408 C C . VAL A 1 170 ? -67.394 -1.376 106.461 1.00 85.75 170 VAL A C 1
ATOM 1410 O O . VAL A 1 170 ? -67.914 -1.772 107.503 1.00 85.75 170 VAL A O 1
ATO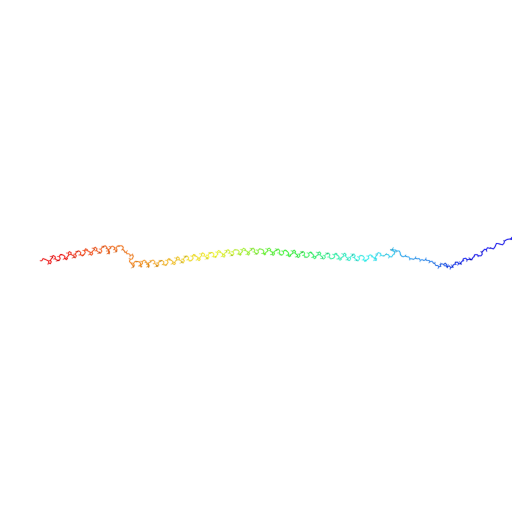M 1413 N N . GLU A 1 171 ? -66.567 -0.331 106.437 1.00 84.25 171 GLU A N 1
ATOM 1414 C CA . GLU A 1 171 ? -66.192 0.443 107.626 1.00 84.25 171 GLU A CA 1
ATOM 1415 C C . GLU A 1 171 ? -67.426 1.020 108.332 1.00 84.25 171 GLU A C 1
ATOM 1417 O O . GLU A 1 171 ? -67.607 0.777 109.525 1.00 84.25 171 GLU A O 1
ATOM 1422 N N . LYS A 1 172 ? -68.361 1.637 107.599 1.00 83.56 172 LYS A N 1
ATOM 1423 C CA . LYS A 1 172 ? -69.639 2.098 108.168 1.00 83.56 172 LYS A CA 1
ATOM 1424 C C . LYS A 1 172 ? -70.443 0.966 108.786 1.00 83.56 172 LYS A C 1
ATOM 1426 O O . LYS A 1 172 ? -70.969 1.124 109.882 1.00 83.56 172 LYS A O 1
ATOM 1431 N N . THR A 1 173 ? -70.575 -0.183 108.122 1.00 81.56 173 THR A N 1
ATOM 1432 C CA . THR A 1 173 ? -71.316 -1.314 108.711 1.00 81.56 173 THR A CA 1
ATOM 1433 C C . THR A 1 173 ? -70.645 -1.851 109.977 1.00 81.56 173 THR A C 1
ATOM 1435 O O . THR A 1 173 ? -71.343 -2.213 110.928 1.00 81.56 173 THR A O 1
ATOM 1438 N N . MET A 1 174 ? -69.309 -1.842 110.043 1.00 79.00 174 MET A N 1
ATOM 1439 C CA . MET A 1 174 ? -68.566 -2.161 111.262 1.00 79.00 174 MET A CA 1
ATOM 1440 C C . MET A 1 174 ? -68.779 -1.107 112.352 1.00 79.00 174 MET A C 1
ATOM 1442 O O . MET A 1 174 ? -69.011 -1.486 113.499 1.00 79.00 174 MET A O 1
ATOM 1446 N N . GLU A 1 175 ? -68.784 0.186 112.018 1.00 78.69 175 GLU A N 1
ATOM 1447 C CA . GLU A 1 175 ? -69.131 1.263 112.951 1.00 78.69 175 GLU A CA 1
ATOM 1448 C C . GLU A 1 175 ? -70.564 1.110 113.470 1.00 78.69 175 GLU A C 1
ATOM 1450 O O . GLU A 1 175 ? -70.781 1.132 114.677 1.00 78.69 175 GLU A O 1
ATOM 1455 N N . HIS A 1 176 ? -71.539 0.849 112.597 1.00 77.69 176 HIS A N 1
ATOM 1456 C CA . HIS A 1 176 ? -72.922 0.566 112.982 1.00 77.69 176 HIS A CA 1
ATOM 1457 C C . HIS A 1 176 ? -73.025 -0.666 113.893 1.00 77.69 176 HIS A C 1
ATOM 1459 O O . HIS A 1 176 ? -73.754 -0.637 114.885 1.00 77.69 176 HIS A O 1
ATOM 1465 N N . SER A 1 177 ? -72.272 -1.736 113.615 1.00 73.00 177 SER A N 1
ATOM 1466 C CA . SER A 1 177 ? -72.210 -2.914 114.487 1.00 73.00 177 SER A CA 1
ATOM 1467 C C . SER A 1 177 ? -71.527 -2.618 115.827 1.00 73.00 177 SER A C 1
ATOM 1469 O O . SER A 1 177 ? -71.918 -3.195 116.843 1.00 73.00 177 SER A O 1
ATOM 1471 N N . MET A 1 178 ? -70.519 -1.747 115.850 1.00 71.88 178 MET A N 1
ATOM 1472 C CA . MET A 1 178 ? -69.800 -1.343 117.057 1.00 71.88 178 MET A CA 1
ATOM 1473 C C . MET A 1 178 ? -70.650 -0.413 117.929 1.00 71.88 178 MET A C 1
ATOM 1475 O O . MET A 1 178 ? -70.698 -0.602 119.144 1.00 71.88 178 MET A O 1
ATOM 1479 N N . VAL A 1 179 ? -71.391 0.517 117.319 1.00 72.56 179 VAL A N 1
ATOM 1480 C CA . VAL A 1 179 ? -72.418 1.346 117.970 1.00 72.56 179 VAL A CA 1
ATOM 1481 C C . VAL A 1 179 ? -73.547 0.463 118.505 1.00 72.56 179 VAL A C 1
ATOM 1483 O O . VAL A 1 179 ? -73.944 0.604 119.657 1.00 72.56 179 VAL A O 1
ATOM 1486 N N . GLY A 1 180 ? -74.013 -0.515 117.722 1.00 72.31 180 GLY A N 1
ATOM 1487 C CA . GLY A 1 180 ? -75.000 -1.499 118.174 1.00 72.31 180 GLY A CA 1
ATOM 1488 C C . GLY A 1 180 ? -74.530 -2.290 119.400 1.00 72.31 180 GLY A C 1
ATOM 1489 O O . GLY A 1 180 ? -75.286 -2.448 120.356 1.00 72.31 180 GLY A O 1
ATOM 1490 N N . ARG A 1 181 ? -73.260 -2.718 119.419 1.00 67.81 181 ARG A N 1
ATOM 1491 C CA . ARG A 1 181 ? -72.641 -3.376 120.582 1.00 67.81 181 ARG A CA 1
ATOM 1492 C C . ARG A 1 181 ? -72.497 -2.450 121.790 1.00 67.81 181 ARG A C 1
ATOM 1494 O O . ARG A 1 181 ? -72.863 -2.851 122.882 1.00 67.81 181 ARG A O 1
ATOM 1501 N N . THR A 1 182 ? -72.053 -1.206 121.612 1.00 66.44 182 THR A N 1
ATOM 1502 C CA . THR A 1 182 ? -71.925 -0.241 122.727 1.00 66.44 182 THR A CA 1
ATOM 1503 C C . THR A 1 182 ? -73.267 0.198 123.311 1.00 66.44 182 THR A C 1
ATOM 1505 O O . THR A 1 182 ? -73.324 0.567 124.483 1.00 66.44 182 THR A O 1
ATOM 1508 N N . VAL A 1 183 ? -74.348 0.163 122.528 1.00 66.19 183 VAL A N 1
ATOM 1509 C CA . VAL A 1 183 ? -75.714 0.384 123.027 1.00 66.19 183 VAL A CA 1
ATOM 1510 C C . VAL A 1 183 ? -76.219 -0.836 123.805 1.00 66.19 183 VAL A C 1
ATOM 1512 O O . VAL A 1 183 ? -76.832 -0.653 124.851 1.00 66.19 183 VAL A O 1
ATOM 1515 N N . LEU A 1 184 ? -75.925 -2.059 123.347 1.00 62.62 184 LEU A N 1
ATOM 1516 C CA . LEU A 1 184 ? -76.255 -3.301 124.063 1.00 62.62 184 LEU A CA 1
ATOM 1517 C C . LEU A 1 184 ? -75.453 -3.478 125.363 1.00 62.62 184 LEU A C 1
ATOM 1519 O O . LEU A 1 184 ? -76.027 -3.928 126.343 1.00 62.62 184 LEU A O 1
ATOM 1523 N N . ASP A 1 185 ? -74.184 -3.065 125.407 1.00 57.91 185 ASP A N 1
ATOM 1524 C CA . ASP A 1 185 ? -73.342 -3.104 126.619 1.00 57.91 185 ASP A CA 1
ATOM 1525 C C . ASP A 1 185 ? -73.717 -2.025 127.662 1.00 57.91 185 ASP A C 1
ATOM 1527 O O . ASP A 1 185 ? -73.192 -2.022 128.777 1.00 57.91 185 ASP A O 1
ATOM 1531 N N . ARG A 1 186 ? -74.601 -1.076 127.312 1.00 52.66 186 ARG A N 1
ATOM 1532 C CA . ARG A 1 186 ? -75.137 -0.037 128.218 1.00 52.66 186 ARG A CA 1
ATOM 1533 C C . ARG A 1 186 ? -76.521 -0.369 128.795 1.00 52.66 186 ARG A C 1
ATOM 1535 O O . ARG A 1 186 ? -77.043 0.449 129.556 1.00 52.66 186 ARG A O 1
ATOM 1542 N N . VAL A 1 187 ? -77.100 -1.518 128.440 1.00 45.47 187 VAL A N 1
ATOM 1543 C CA . VAL A 1 187 ? -78.342 -2.074 129.013 1.00 45.47 187 VAL A CA 1
ATOM 1544 C C . VAL A 1 187 ? -77.984 -3.204 129.968 1.00 45.47 187 VAL A C 1
ATOM 1546 O O . VAL A 1 187 ? -78.564 -3.220 131.075 1.00 45.47 187 VAL A O 1
#

Secondary structure (DSSP, 8-state):
--------PPPPPPPPP-PPP-S------PPTTTT--HHHHHHHHHHHHHHHHHHHHHHHHHHHHHHHHHHHHHHHHHHHHHHHHHHHHHHHHHHHHHHHHHHHHHHHHHHHHHHHHHHHHHHHHHHHHHHHHHHHHHHHHHHHHHTTSS--HHHHHIIIIIHHHHHHHHHHHHHHHHHHHHHHTT-

Radius of gyration: 82.38 Å; chains: 1; bounding box: 169×77×228 Å

InterPro domains:
  IPR009290 Radial spoke 3 [PF06098] (1-186)
  IPR009290 Radial spoke 3 [PTHR21648] (1-186)

Sequence (187 aa):
MECQTDAFLDRPPTPLFIPAKTGKDVATQILEGELFDFDLEVKPMLEVLVGKTIEQALLEVMEEEELANLRASQYAYEEIRNVELAEVQRLEEQERRHREEKERRKRQQWEIVHKQNETSQKISARAFAQRYLADLLPSVFDSLRNSGYFYDPIERDIEVGFLPWLLNEVEKTMEHSMVGRTVLDRV

Foldseek 3Di:
DDDDDDDDDDDPPDDDDDDDDDDDDDDDDDDPPNPDDCVVVCVVVVCVVVVVVVVVVVVVVVVVVVVVVVVVVVVVVVVVVVVVVVVVVVVVVVVVVVVVVVVVVVVVVVVVVVVVVVVVVVVVVVVVVVVVCVVVVVVVVVVCVVVPVDDDPVVVCCVPPVVVVVVVVVVVVVVVVVVVVVVVVVD